Protein AF-A0A132GXZ3-F1 (afdb_monomer_lite)

Radius of gyration: 28.44 Å; chains: 1; bounding box: 72×55×86 Å

Sequence (274 aa):
MPQYPDIFYANPFVEPTQAVDTLRVVDSIACDSVVPNFIAPGFRGTMTPVLRVSYEILQGWNLALLGLMLLLIVLNKQLYPRQFRQMLSVPGGVSHTNQLLREWNPVRSFLCVSFTVGYILLMALFVQKSCVVLSHDVARYNGWNVFMTLCAFVAGWVLLRYLTLHFVNWLFDTRDTVDRQMTVQFSVSVFTLMLMVPIVLLLIYNPTRYFIWIGLAVLALAAFVRLVLGIIETRVSTKISAFYIFLYLCALEIAPVATLVTAGLRYFTHGSVF

Structure (mmCIF, N/CA/C/O backbone):
data_AF-A0A132GXZ3-F1
#
_entry.id   AF-A0A132GXZ3-F1
#
loop_
_atom_site.group_PDB
_atom_site.id
_atom_site.type_symbol
_atom_site.label_atom_id
_atom_site.label_alt_id
_atom_site.label_comp_id
_atom_site.label_asym_id
_atom_site.label_entity_id
_atom_site.label_seq_id
_atom_site.pdbx_PDB_ins_code
_atom_site.Cartn_x
_atom_site.Cartn_y
_atom_site.Cartn_z
_atom_site.occupancy
_atom_site.B_iso_or_equiv
_atom_site.auth_seq_id
_atom_site.auth_comp_id
_atom_site.auth_asym_id
_atom_site.auth_atom_id
_atom_site.pdbx_PDB_model_num
ATOM 1 N N . MET A 1 1 ? 49.091 35.865 -50.510 1.00 35.38 1 MET A N 1
ATOM 2 C CA . MET A 1 1 ? 47.626 35.951 -50.685 1.00 35.38 1 MET A CA 1
ATOM 3 C C . MET A 1 1 ? 47.127 34.561 -51.049 1.00 35.38 1 MET A C 1
ATOM 5 O O . MET A 1 1 ? 47.730 33.965 -51.933 1.00 35.38 1 MET A O 1
ATOM 9 N N . PRO A 1 2 ? 46.152 34.010 -50.311 1.00 37.47 2 PRO A N 1
ATOM 10 C CA . PRO A 1 2 ? 45.726 32.618 -50.430 1.00 37.47 2 PRO A CA 1
ATOM 11 C C . PRO A 1 2 ? 44.718 32.451 -51.576 1.00 37.47 2 PRO A C 1
ATOM 13 O O . PRO A 1 2 ? 43.853 33.305 -51.759 1.00 37.47 2 PRO A O 1
ATOM 16 N N . GLN A 1 3 ? 44.818 31.351 -52.325 1.00 33.16 3 GLN A N 1
ATOM 17 C CA . GLN A 1 3 ? 43.786 30.904 -53.262 1.00 33.16 3 GLN A CA 1
ATOM 18 C C . GLN A 1 3 ? 42.990 29.756 -52.629 1.00 33.16 3 GLN A C 1
ATOM 20 O O . GLN A 1 3 ? 43.547 28.819 -52.063 1.00 33.16 3 GLN A O 1
ATOM 25 N N . TYR A 1 4 ? 41.677 29.936 -52.678 1.00 42.94 4 TYR A N 1
ATOM 26 C CA . TYR A 1 4 ? 40.589 29.105 -52.169 1.00 42.94 4 TYR A CA 1
ATOM 27 C C . TYR A 1 4 ? 40.528 27.743 -52.895 1.00 42.94 4 TYR A C 1
ATOM 29 O O . TYR A 1 4 ? 40.887 27.702 -54.071 1.00 42.94 4 TYR A O 1
ATOM 37 N N . PRO A 1 5 ? 40.063 26.645 -52.267 1.00 45.72 5 PRO A N 1
ATOM 38 C CA . PRO A 1 5 ? 39.810 25.395 -52.976 1.00 45.72 5 PRO A CA 1
ATOM 39 C C . PRO A 1 5 ? 38.417 25.382 -53.621 1.00 45.72 5 PRO A C 1
ATOM 41 O O . PRO A 1 5 ? 37.423 25.778 -53.008 1.00 45.72 5 PRO A O 1
ATOM 44 N N . ASP A 1 6 ? 38.373 24.897 -54.860 1.00 36.81 6 ASP A N 1
ATOM 45 C CA . ASP A 1 6 ? 37.171 24.747 -55.670 1.00 36.81 6 ASP A CA 1
ATOM 46 C C . ASP A 1 6 ? 36.200 23.692 -55.124 1.00 36.81 6 ASP A C 1
ATOM 48 O O . ASP A 1 6 ? 36.558 22.627 -54.617 1.00 36.81 6 ASP A O 1
ATOM 52 N N . ILE A 1 7 ? 34.930 24.044 -55.274 1.00 35.78 7 ILE A N 1
ATOM 53 C CA . ILE A 1 7 ? 33.723 23.343 -54.861 1.00 35.78 7 ILE A CA 1
ATOM 54 C C . ILE A 1 7 ? 33.471 22.202 -55.859 1.00 35.78 7 ILE A C 1
ATOM 56 O O . ILE A 1 7 ? 33.222 22.449 -57.039 1.00 35.78 7 ILE A O 1
ATOM 60 N N . PHE A 1 8 ? 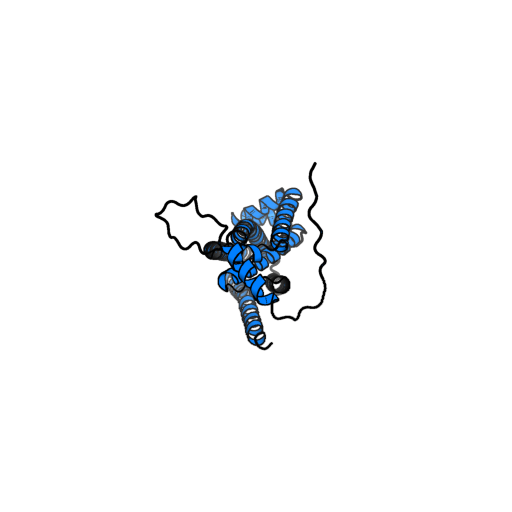33.534 20.947 -55.402 1.00 36.88 8 PHE A N 1
ATOM 61 C CA . PHE A 1 8 ? 33.252 19.779 -56.241 1.00 36.88 8 PHE A CA 1
ATOM 62 C C . PHE A 1 8 ? 31.734 19.563 -56.360 1.00 36.88 8 PHE A C 1
ATOM 64 O O . PHE A 1 8 ? 31.041 19.341 -55.367 1.00 36.88 8 PHE A O 1
ATOM 71 N N . TYR A 1 9 ? 31.221 19.652 -57.588 1.00 34.34 9 TYR A N 1
ATOM 72 C CA . TYR A 1 9 ? 29.822 19.422 -57.949 1.00 34.34 9 TYR A CA 1
ATOM 73 C C . TYR A 1 9 ? 29.425 17.951 -57.735 1.00 34.34 9 TYR A C 1
ATOM 75 O O . TYR A 1 9 ? 30.052 17.045 -58.282 1.00 34.34 9 TYR A O 1
ATOM 83 N N . ALA A 1 10 ? 28.343 17.711 -56.990 1.00 35.47 10 ALA A N 1
ATOM 84 C CA . ALA A 1 10 ? 27.682 16.411 -56.917 1.00 35.47 10 ALA A CA 1
ATOM 85 C C . ALA A 1 10 ? 26.730 16.239 -58.115 1.00 35.47 10 ALA A C 1
ATOM 87 O O . ALA A 1 10 ? 25.749 16.969 -58.246 1.00 35.47 10 ALA A O 1
ATOM 88 N N . ASN A 1 11 ? 27.022 15.272 -58.987 1.00 32.50 11 ASN A N 1
ATOM 89 C CA . ASN A 1 11 ? 26.120 14.802 -60.040 1.00 32.50 11 ASN A CA 1
ATOM 90 C C . ASN A 1 11 ? 25.294 13.614 -59.494 1.00 32.50 11 ASN A C 1
ATOM 92 O O . ASN A 1 11 ? 25.900 12.675 -58.970 1.00 32.50 11 ASN A O 1
ATOM 96 N N . PRO A 1 12 ? 23.950 13.611 -59.568 1.00 42.28 12 PRO A N 1
ATOM 97 C CA . PRO A 1 12 ? 23.129 12.600 -58.915 1.00 42.28 12 PRO A CA 1
ATOM 98 C C . PRO A 1 12 ? 22.732 11.494 -59.897 1.00 42.28 12 PRO A C 1
ATOM 100 O O . PRO A 1 12 ? 21.600 11.473 -60.348 1.00 42.28 12 PRO A O 1
ATOM 103 N N . PHE A 1 13 ? 23.634 10.573 -60.241 1.00 39.88 13 PHE A N 1
ATOM 104 C CA . PHE A 1 13 ? 23.266 9.313 -60.912 1.00 39.88 13 PHE A CA 1
ATOM 105 C C . PHE A 1 13 ? 24.383 8.271 -60.728 1.00 39.88 13 PHE A C 1
ATOM 107 O O . PHE A 1 13 ? 25.270 8.154 -61.568 1.00 39.88 13 PHE A O 1
ATOM 114 N N . VAL A 1 14 ? 24.354 7.523 -59.616 1.00 37.31 14 VAL A N 1
ATOM 115 C CA . VAL A 1 14 ? 25.123 6.275 -59.435 1.00 37.31 14 VAL A CA 1
ATOM 116 C C . VAL A 1 14 ? 24.272 5.259 -58.657 1.00 37.31 14 VAL A C 1
ATOM 118 O O . VAL A 1 14 ? 23.650 5.588 -57.650 1.00 37.31 14 VAL A O 1
ATOM 121 N N . GLU A 1 15 ? 24.232 4.039 -59.191 1.00 36.59 15 GLU A N 1
ATOM 122 C CA . GLU A 1 15 ? 23.507 2.831 -58.768 1.00 36.59 15 GLU A CA 1
ATOM 123 C C . GLU A 1 15 ? 23.863 2.291 -57.353 1.00 36.59 15 GLU A C 1
ATOM 125 O O . GLU A 1 15 ? 24.895 2.648 -56.779 1.00 36.59 15 GLU A O 1
ATOM 130 N N . PRO A 1 16 ? 23.022 1.411 -56.758 1.00 39.06 16 PRO A N 1
ATOM 131 C CA . PRO A 1 16 ? 22.902 1.220 -55.305 1.00 39.06 16 PRO A CA 1
ATOM 132 C C . PRO A 1 16 ? 23.871 0.192 -54.684 1.00 39.06 16 PRO A C 1
ATOM 134 O O . PRO A 1 16 ? 23.541 -0.441 -53.682 1.00 39.06 16 PRO A O 1
ATOM 137 N N . THR A 1 17 ? 25.068 -0.003 -55.240 1.00 43.56 17 THR A N 1
ATOM 138 C CA . THR A 1 17 ? 26.008 -1.051 -54.785 1.00 43.56 17 THR A CA 1
ATOM 139 C C . THR A 1 17 ? 27.198 -0.543 -53.964 1.00 43.56 17 THR A C 1
ATOM 141 O O . THR A 1 17 ? 27.866 -1.356 -53.335 1.00 43.56 17 THR A O 1
ATOM 144 N N . GLN A 1 18 ? 27.425 0.775 -53.861 1.00 38.97 18 GLN A N 1
ATOM 145 C CA . GLN A 1 18 ? 28.527 1.353 -53.058 1.00 38.97 18 GLN A CA 1
ATOM 146 C C . GLN A 1 18 ? 28.120 1.923 -51.683 1.00 38.97 18 GLN A C 1
ATOM 148 O O . GLN A 1 18 ? 28.981 2.313 -50.898 1.00 38.97 18 GLN A O 1
ATOM 153 N N . ALA A 1 19 ? 26.828 1.929 -51.337 1.00 40.84 19 ALA A N 1
ATOM 154 C CA . ALA A 1 19 ? 26.355 2.374 -50.017 1.00 40.84 19 ALA A CA 1
ATOM 155 C C . ALA A 1 19 ? 26.612 1.350 -48.889 1.00 40.84 19 ALA A C 1
ATOM 157 O O . ALA A 1 19 ? 26.519 1.681 -47.709 1.00 40.84 19 ALA A O 1
ATOM 158 N N . VAL A 1 20 ? 26.934 0.100 -49.241 1.00 46.06 20 VAL A N 1
ATOM 159 C CA . VAL A 1 20 ? 27.186 -0.982 -48.273 1.00 46.06 20 VAL A CA 1
ATOM 160 C C . VAL A 1 20 ? 28.608 -0.910 -47.698 1.00 46.06 20 VAL A C 1
ATOM 162 O O . VAL A 1 20 ? 28.820 -1.259 -46.536 1.00 46.06 20 VAL A O 1
ATOM 165 N N . ASP A 1 21 ? 29.569 -0.383 -48.460 1.00 40.62 21 ASP A N 1
ATOM 166 C CA . ASP A 1 21 ? 30.972 -0.321 -48.033 1.00 40.62 21 ASP A CA 1
ATOM 167 C C . ASP A 1 21 ? 31.260 0.864 -47.100 1.00 40.62 21 ASP A C 1
ATOM 169 O O . ASP A 1 21 ? 32.095 0.755 -46.203 1.00 40.62 21 ASP A O 1
ATOM 173 N N . THR A 1 22 ? 30.518 1.969 -47.211 1.00 48.53 22 THR A N 1
ATOM 174 C CA . THR A 1 22 ? 30.666 3.119 -46.302 1.00 48.53 22 THR A CA 1
ATOM 175 C C . THR A 1 22 ? 30.102 2.847 -44.906 1.00 48.53 22 THR A C 1
ATOM 177 O O . THR A 1 22 ? 30.674 3.316 -43.924 1.00 48.53 22 THR A O 1
ATOM 180 N N . LEU A 1 23 ? 29.054 2.024 -44.781 1.00 45.59 23 LEU A N 1
ATOM 181 C CA . LEU A 1 23 ? 28.517 1.608 -43.478 1.00 45.59 23 LEU A CA 1
ATOM 182 C C . LEU A 1 23 ? 29.477 0.681 -42.714 1.00 45.59 23 LEU A C 1
ATOM 184 O O . LEU A 1 23 ? 29.623 0.826 -41.503 1.00 45.59 23 LEU A O 1
ATOM 188 N N . ARG A 1 24 ? 30.209 -0.202 -43.409 1.00 41.78 24 ARG A N 1
ATOM 189 C CA . ARG A 1 24 ? 31.241 -1.049 -42.778 1.00 41.78 24 ARG A CA 1
ATOM 190 C C . ARG A 1 24 ? 32.460 -0.262 -42.297 1.00 41.78 24 ARG A C 1
ATOM 192 O O . ARG A 1 24 ? 33.049 -0.620 -41.280 1.00 41.78 24 ARG A O 1
ATOM 199 N N . VAL A 1 25 ? 32.832 0.812 -42.994 1.00 46.62 25 VAL A N 1
ATOM 200 C CA . VAL A 1 25 ? 33.957 1.667 -42.584 1.00 46.62 25 VAL A CA 1
ATOM 201 C C . VAL A 1 25 ? 33.589 2.515 -41.359 1.00 46.62 25 VAL A C 1
ATOM 203 O O . VAL A 1 25 ? 34.415 2.658 -40.459 1.00 46.62 25 VAL A O 1
ATOM 206 N N . VAL A 1 26 ? 32.346 2.997 -41.249 1.00 50.34 26 VAL A N 1
ATOM 207 C CA . VAL A 1 26 ? 31.886 3.746 -40.062 1.00 50.34 26 VAL A CA 1
ATOM 208 C C . VAL A 1 26 ? 31.826 2.857 -38.813 1.00 50.34 26 VAL A C 1
ATOM 210 O O . VAL A 1 26 ? 32.270 3.292 -37.749 1.00 50.34 26 VAL A O 1
ATOM 213 N N . ASP A 1 27 ? 31.398 1.596 -38.940 1.00 45.06 27 ASP A N 1
ATOM 214 C CA . ASP A 1 27 ? 31.432 0.635 -37.825 1.00 45.06 27 ASP A CA 1
ATOM 215 C C . ASP A 1 27 ? 32.867 0.319 -37.367 1.00 45.06 27 ASP A C 1
ATOM 217 O O . ASP A 1 27 ? 33.118 0.157 -36.172 1.00 45.06 27 ASP A O 1
ATOM 221 N N . SER A 1 28 ? 33.838 0.304 -38.289 1.00 42.47 28 SER A N 1
ATOM 222 C CA . SER A 1 28 ? 35.247 0.075 -37.938 1.00 42.47 28 SER A CA 1
ATOM 223 C C . SER A 1 28 ? 35.908 1.263 -37.223 1.00 42.47 28 SER A C 1
ATOM 225 O O . SER A 1 28 ? 36.839 1.066 -36.449 1.00 42.47 28 SER A O 1
ATOM 227 N N . ILE A 1 29 ? 35.399 2.487 -37.412 1.00 42.06 29 ILE A N 1
ATOM 228 C CA . ILE A 1 29 ? 35.939 3.705 -36.781 1.00 42.06 29 ILE A CA 1
ATOM 229 C C . ILE A 1 29 ? 35.284 3.966 -35.410 1.00 42.06 29 ILE A C 1
ATOM 231 O O . ILE A 1 29 ? 35.914 4.532 -34.514 1.00 42.06 29 ILE A O 1
ATOM 235 N N . ALA A 1 30 ? 34.044 3.512 -35.192 1.00 41.25 30 ALA A N 1
ATOM 236 C CA . ALA A 1 30 ? 33.356 3.674 -33.908 1.00 41.25 30 ALA A CA 1
ATOM 237 C C . ALA A 1 30 ? 33.894 2.748 -32.796 1.00 41.25 30 ALA A C 1
ATOM 239 O O . ALA A 1 30 ? 33.768 3.079 -31.616 1.00 41.25 30 ALA A O 1
ATOM 240 N N . CYS A 1 31 ? 34.526 1.620 -33.146 1.00 43.56 31 CYS A N 1
ATOM 241 C CA . CYS A 1 31 ? 35.097 0.684 -32.169 1.00 43.56 31 CYS A CA 1
ATOM 242 C C . CYS A 1 31 ? 36.513 1.040 -31.676 1.00 43.56 31 CYS A C 1
ATOM 244 O O . CYS A 1 31 ? 36.917 0.520 -30.638 1.00 43.56 31 CYS A O 1
ATOM 246 N N . ASP A 1 32 ? 37.233 1.952 -32.338 1.00 38.06 32 ASP A N 1
ATOM 247 C CA . ASP A 1 32 ? 38.646 2.248 -32.033 1.00 38.06 32 ASP A CA 1
ATOM 248 C C . ASP A 1 32 ? 38.881 3.522 -31.193 1.00 38.06 32 ASP A C 1
ATOM 250 O O . ASP A 1 32 ? 40.023 3.901 -30.935 1.00 38.06 32 ASP A O 1
ATOM 254 N N . SER A 1 33 ? 37.828 4.188 -30.699 1.00 41.75 33 SER A N 1
ATOM 255 C CA . SER A 1 33 ? 37.961 5.456 -29.949 1.00 41.75 33 SER A CA 1
ATOM 256 C C . SER A 1 33 ? 37.419 5.451 -28.515 1.00 41.75 33 SER A C 1
ATOM 258 O O . SER A 1 33 ? 37.099 6.501 -27.961 1.00 41.75 33 SER A O 1
ATOM 260 N N . VAL A 1 34 ? 37.425 4.297 -27.841 1.00 41.19 34 VAL A N 1
ATOM 261 C CA . VAL A 1 34 ? 37.486 4.269 -26.367 1.00 41.19 34 VAL A CA 1
ATOM 262 C C . VAL A 1 34 ? 38.858 3.752 -25.967 1.00 41.19 34 VAL A C 1
ATOM 264 O O . VAL A 1 34 ? 39.045 2.580 -25.661 1.00 41.19 34 VAL A O 1
ATOM 267 N N . VAL A 1 35 ? 39.838 4.653 -26.014 1.00 41.72 35 VAL A N 1
ATOM 268 C CA . VAL A 1 35 ? 41.212 4.422 -25.560 1.00 41.72 35 VAL A CA 1
ATOM 269 C C . VAL A 1 35 ? 41.180 3.992 -24.084 1.00 41.72 35 VAL A C 1
ATOM 271 O O . VAL A 1 35 ? 40.867 4.818 -23.222 1.00 41.72 35 VAL A O 1
ATOM 274 N N . PRO A 1 36 ? 41.529 2.742 -23.728 1.00 45.16 36 PRO A N 1
ATOM 275 C CA . PRO A 1 36 ? 41.569 2.307 -22.344 1.00 45.16 36 PRO A CA 1
ATOM 276 C C . PRO A 1 36 ? 42.965 2.598 -21.778 1.00 45.16 36 PRO A C 1
ATOM 278 O O . PRO A 1 36 ? 43.669 1.690 -21.358 1.00 45.16 36 PRO A O 1
ATOM 281 N N . ASN A 1 37 ? 43.395 3.862 -21.765 1.00 42.56 37 ASN A N 1
ATOM 282 C CA . ASN A 1 37 ? 44.701 4.235 -21.194 1.00 42.56 37 ASN A CA 1
ATOM 283 C C . ASN A 1 37 ? 44.668 4.486 -19.675 1.00 42.56 37 ASN A C 1
ATOM 285 O O . ASN A 1 37 ? 45.654 4.947 -19.109 1.00 42.56 37 ASN A O 1
ATOM 289 N N . PHE A 1 38 ? 43.566 4.160 -18.994 1.00 48.03 38 PHE A N 1
ATOM 290 C CA . PHE A 1 38 ? 43.425 4.341 -17.541 1.00 48.03 38 P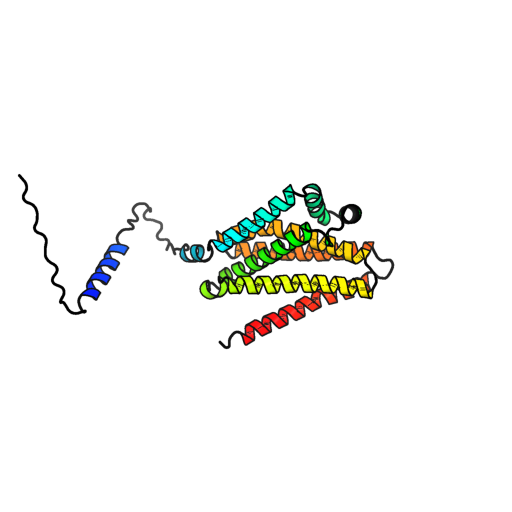HE A CA 1
ATOM 291 C C . PHE A 1 38 ? 43.354 3.038 -16.730 1.00 48.03 38 PHE A C 1
ATOM 293 O O . PHE A 1 38 ? 43.148 3.094 -15.519 1.00 48.03 38 PHE A O 1
ATOM 300 N N . ILE A 1 39 ? 43.540 1.864 -17.345 1.00 51.72 39 ILE A N 1
ATOM 301 C CA . ILE A 1 39 ? 43.439 0.580 -16.635 1.00 51.72 39 ILE A CA 1
ATOM 302 C C . ILE A 1 39 ? 44.811 -0.097 -16.592 1.00 51.72 39 ILE A C 1
ATOM 304 O O . ILE A 1 39 ? 45.382 -0.453 -17.620 1.00 51.72 39 ILE A O 1
ATOM 308 N N . ALA A 1 40 ? 45.333 -0.270 -15.375 1.00 53.22 40 ALA A N 1
ATOM 309 C CA . ALA A 1 40 ? 46.548 -1.023 -15.087 1.00 53.22 40 ALA A CA 1
ATOM 310 C C . ALA A 1 40 ? 46.517 -2.423 -15.747 1.00 53.22 40 ALA A C 1
ATOM 312 O O . ALA A 1 40 ? 45.459 -3.059 -15.777 1.00 53.22 40 ALA A O 1
ATOM 313 N N . PRO A 1 41 ? 47.661 -2.959 -16.215 1.00 46.03 41 PRO A N 1
ATOM 314 C CA . PRO A 1 41 ? 47.739 -4.160 -17.062 1.00 46.03 41 PRO A CA 1
ATOM 315 C C . PRO A 1 41 ? 47.404 -5.499 -16.363 1.00 46.03 41 PRO A C 1
ATOM 317 O O . PRO A 1 41 ? 47.804 -6.558 -16.837 1.00 46.03 41 PRO A O 1
ATOM 320 N N . GLY A 1 42 ? 46.665 -5.486 -15.248 1.00 52.31 42 GLY A N 1
ATOM 321 C CA . GLY A 1 42 ? 46.325 -6.673 -14.452 1.00 52.31 42 GLY A CA 1
ATOM 322 C C . GLY A 1 42 ? 44.838 -7.034 -14.381 1.00 52.31 42 GLY A C 1
ATOM 323 O O . GLY A 1 42 ? 44.511 -8.084 -13.840 1.00 52.31 42 GLY A O 1
ATOM 324 N N . PHE A 1 43 ? 43.924 -6.208 -14.907 1.00 52.12 43 PHE A N 1
ATOM 325 C CA . PHE A 1 43 ? 42.478 -6.411 -14.730 1.00 52.12 43 PHE A CA 1
ATOM 326 C C . PHE A 1 43 ? 41.749 -6.578 -16.072 1.00 52.12 43 PHE A C 1
ATOM 328 O O . PHE A 1 43 ? 40.930 -5.756 -16.475 1.00 52.12 43 PHE A O 1
ATOM 335 N N . ARG A 1 44 ? 42.016 -7.688 -16.777 1.00 47.94 44 ARG A N 1
ATOM 336 C CA . ARG A 1 44 ? 41.125 -8.196 -17.840 1.00 47.94 44 ARG A CA 1
ATOM 337 C C . ARG A 1 44 ? 39.894 -8.855 -17.205 1.00 47.94 44 ARG A C 1
ATOM 339 O O . ARG A 1 44 ? 39.696 -10.060 -17.295 1.00 47.94 44 ARG A O 1
ATOM 346 N N . GLY A 1 45 ? 39.082 -8.054 -16.523 1.00 57.78 45 GLY A N 1
ATOM 347 C CA . GLY A 1 45 ? 37.708 -8.420 -16.204 1.00 57.78 45 GLY A CA 1
ATOM 348 C C . GLY A 1 45 ? 36.827 -8.028 -17.382 1.00 57.78 45 GLY A C 1
ATOM 349 O O . GLY A 1 45 ? 36.835 -6.870 -17.792 1.00 57.78 45 GLY A O 1
ATOM 350 N N . THR A 1 46 ? 36.084 -8.975 -17.945 1.00 44.69 46 THR A N 1
ATOM 351 C CA . THR A 1 46 ? 35.024 -8.719 -18.924 1.00 44.69 46 THR A CA 1
ATOM 352 C C . THR A 1 46 ? 33.981 -7.797 -18.291 1.00 44.69 46 THR A C 1
ATOM 354 O O . THR A 1 46 ? 33.092 -8.242 -17.566 1.00 44.69 46 THR A O 1
ATOM 357 N N . MET A 1 47 ? 34.099 -6.489 -18.526 1.00 52.47 47 MET A N 1
ATOM 358 C CA . MET A 1 47 ? 33.070 -5.526 -18.144 1.00 52.47 47 MET A CA 1
ATOM 359 C C . MET A 1 47 ? 31.874 -5.739 -19.070 1.00 52.47 47 MET A C 1
ATOM 361 O O . MET A 1 47 ? 31.845 -5.248 -20.195 1.00 52.47 47 MET A O 1
ATOM 365 N N . THR A 1 48 ? 30.899 -6.526 -18.622 1.00 55.09 48 THR A N 1
ATOM 366 C CA . THR A 1 48 ? 29.608 -6.607 -19.307 1.00 55.09 48 THR A CA 1
ATOM 367 C C . THR A 1 48 ? 28.825 -5.327 -18.988 1.00 55.09 48 THR A C 1
ATOM 369 O O . THR A 1 48 ? 28.662 -4.984 -17.814 1.00 55.09 48 THR A O 1
ATOM 372 N N . PRO A 1 49 ? 28.381 -4.555 -19.995 1.00 51.91 49 PRO A N 1
ATOM 373 C CA . PRO A 1 49 ? 27.691 -3.296 -19.754 1.00 51.91 49 PRO A CA 1
ATOM 374 C C . PRO A 1 49 ? 26.286 -3.559 -19.190 1.00 51.91 49 PRO A C 1
ATOM 376 O O . PRO A 1 49 ? 25.349 -3.868 -19.920 1.00 51.91 49 PRO A O 1
ATOM 379 N N . VAL A 1 50 ? 26.125 -3.397 -17.875 1.00 57.56 50 VAL A N 1
ATOM 380 C CA . VAL A 1 50 ? 24.834 -3.523 -17.163 1.00 57.56 50 VAL A CA 1
ATOM 381 C C . VAL A 1 50 ? 23.888 -2.336 -17.443 1.00 57.56 50 VAL A C 1
ATOM 383 O O . VAL A 1 50 ? 22.701 -2.397 -17.133 1.00 57.56 50 VAL A O 1
ATOM 386 N N . LEU A 1 51 ? 24.363 -1.261 -18.087 1.00 56.97 51 LEU A N 1
ATOM 387 C CA . LEU A 1 51 ? 23.580 -0.033 -18.283 1.00 56.97 51 LEU A CA 1
ATOM 388 C C . LEU A 1 51 ? 22.311 -0.204 -19.137 1.00 56.97 51 LEU A C 1
ATOM 390 O O . LEU A 1 51 ? 21.382 0.589 -18.981 1.00 56.97 51 LEU A O 1
ATOM 394 N N . ARG A 1 52 ? 22.241 -1.213 -20.022 1.00 54.12 52 ARG A N 1
ATOM 395 C CA . ARG A 1 52 ? 21.129 -1.331 -20.981 1.00 54.12 52 ARG A CA 1
ATOM 396 C C . ARG A 1 52 ? 19.778 -1.614 -20.307 1.00 54.12 52 ARG A C 1
ATOM 398 O O . ARG A 1 52 ? 18.745 -1.117 -20.730 1.00 54.12 52 ARG A O 1
ATOM 405 N N . VAL A 1 53 ? 19.778 -2.390 -19.228 1.00 59.09 53 VAL A N 1
ATOM 406 C CA . VAL A 1 53 ? 18.534 -2.773 -18.541 1.00 59.09 53 VAL A CA 1
ATOM 407 C C . VAL A 1 53 ? 18.008 -1.628 -17.668 1.00 59.09 53 VAL A C 1
ATOM 409 O O . VAL A 1 53 ? 16.799 -1.430 -17.553 1.00 59.09 53 VAL A O 1
ATOM 412 N N . SER A 1 54 ? 18.902 -0.819 -17.095 1.00 60.50 54 SER A N 1
ATOM 413 C CA . SER A 1 54 ? 18.516 0.258 -16.182 1.00 60.50 54 SER A CA 1
ATOM 414 C C . SER A 1 54 ? 17.773 1.404 -16.878 1.00 60.50 54 SER A C 1
ATOM 416 O O . SER A 1 54 ? 16.825 1.926 -16.296 1.00 60.50 54 SER A O 1
ATOM 418 N N . TYR A 1 55 ? 18.134 1.783 -18.116 1.00 59.50 55 TYR A N 1
ATOM 419 C CA . TYR A 1 55 ? 17.448 2.892 -18.804 1.00 59.50 55 TYR A CA 1
ATOM 420 C C . TYR A 1 55 ? 16.005 2.549 -19.188 1.00 59.50 55 TYR A C 1
ATOM 422 O O . TYR A 1 55 ? 15.137 3.418 -19.142 1.00 59.50 55 TYR A O 1
ATOM 430 N N . GLU A 1 56 ? 15.719 1.289 -19.530 1.00 63.69 56 GLU A N 1
ATOM 431 C CA . GLU A 1 56 ? 14.353 0.880 -19.866 1.00 63.69 56 GLU A CA 1
ATOM 432 C C . GLU A 1 56 ? 13.482 0.804 -18.613 1.00 63.69 56 GLU A C 1
ATOM 434 O O . GLU A 1 56 ? 12.326 1.219 -18.630 1.00 63.69 56 GLU A O 1
ATOM 439 N N . ILE A 1 57 ? 14.036 0.353 -17.486 1.00 65.94 57 ILE A N 1
ATOM 440 C CA . ILE A 1 57 ? 13.320 0.322 -16.205 1.00 65.94 57 ILE A CA 1
ATOM 441 C C . ILE A 1 57 ? 13.050 1.744 -15.679 1.00 65.94 57 ILE A C 1
ATOM 443 O O . ILE A 1 57 ? 11.983 1.980 -15.094 1.00 65.94 57 ILE A O 1
ATOM 447 N N . LEU A 1 58 ? 13.964 2.687 -15.942 1.00 73.81 58 LEU A N 1
ATOM 448 C CA . LEU A 1 58 ? 13.910 4.101 -15.555 1.00 73.81 58 LEU A CA 1
ATOM 449 C C . LEU A 1 58 ? 13.092 4.965 -16.535 1.00 73.81 58 LEU A C 1
ATOM 451 O O . LEU A 1 58 ? 13.492 6.061 -16.923 1.00 73.81 58 LEU A O 1
ATOM 455 N N . GLN A 1 59 ? 11.908 4.506 -16.936 1.00 79.38 59 GLN A N 1
ATOM 456 C CA . GLN A 1 59 ? 10.976 5.371 -17.663 1.00 79.38 59 GLN A CA 1
ATOM 457 C C . GLN A 1 59 ? 10.459 6.492 -16.749 1.00 79.38 59 GLN A C 1
ATOM 459 O O . GLN A 1 59 ? 10.036 6.233 -15.618 1.00 79.38 59 GLN A O 1
ATOM 464 N N . GLY A 1 60 ? 10.420 7.725 -17.266 1.00 85.25 60 GLY A N 1
ATOM 465 C CA . GLY A 1 60 ? 10.064 8.925 -16.498 1.00 85.25 60 GLY A CA 1
ATOM 466 C C . GLY A 1 60 ? 8.705 8.856 -15.790 1.00 85.25 60 GLY A C 1
ATOM 467 O O . GLY A 1 60 ? 8.556 9.406 -14.702 1.00 85.25 60 GLY A O 1
ATOM 468 N N . TRP A 1 61 ? 7.736 8.111 -16.333 1.00 87.94 61 TRP A N 1
ATOM 469 C CA . TRP A 1 61 ? 6.426 7.940 -15.695 1.00 87.94 61 TRP A CA 1
ATOM 470 C C . TRP A 1 61 ? 6.490 7.149 -14.375 1.00 87.94 61 TRP A C 1
ATOM 472 O O . TRP A 1 61 ? 5.709 7.431 -13.471 1.00 87.94 61 TRP A O 1
ATOM 482 N N . ASN A 1 62 ? 7.442 6.219 -14.205 1.00 90.81 62 ASN A N 1
ATOM 483 C CA . ASN A 1 62 ? 7.620 5.487 -12.941 1.00 90.81 62 ASN A CA 1
ATOM 484 C C . ASN A 1 62 ? 8.118 6.413 -11.826 1.00 90.81 62 ASN A C 1
ATOM 486 O O . ASN A 1 62 ? 7.641 6.356 -10.693 1.00 90.81 62 ASN A O 1
ATOM 490 N N . LEU A 1 63 ? 9.066 7.290 -12.168 1.00 90.69 63 LEU A N 1
ATOM 491 C CA . LEU A 1 63 ? 9.577 8.326 -11.273 1.00 90.69 63 LEU A CA 1
ATOM 492 C C . LEU A 1 63 ? 8.494 9.356 -10.944 1.00 90.69 63 LEU A C 1
ATOM 494 O O . LEU A 1 63 ? 8.347 9.722 -9.781 1.00 90.69 63 LEU A O 1
ATOM 498 N N . ALA A 1 64 ? 7.695 9.765 -11.934 1.00 91.94 64 ALA A N 1
ATOM 499 C CA . ALA A 1 64 ? 6.557 10.652 -11.714 1.00 91.94 64 ALA A CA 1
ATOM 500 C C . ALA A 1 64 ? 5.525 10.031 -10.756 1.00 91.94 64 ALA A C 1
ATOM 502 O O . ALA A 1 64 ? 5.056 10.712 -9.848 1.00 91.94 64 ALA A O 1
ATOM 503 N N . LEU A 1 65 ? 5.222 8.733 -10.895 1.00 92.50 65 LEU A N 1
ATOM 504 C CA . LEU A 1 65 ? 4.336 8.015 -9.974 1.00 92.50 65 LEU A CA 1
ATOM 505 C C . LEU A 1 65 ? 4.906 7.940 -8.557 1.00 92.50 65 LEU A C 1
ATOM 507 O O . LEU A 1 65 ? 4.185 8.220 -7.603 1.00 92.50 65 LEU A O 1
ATOM 511 N N . LEU A 1 66 ? 6.186 7.597 -8.393 1.00 92.06 66 LEU A N 1
ATOM 512 C CA . LEU A 1 66 ? 6.820 7.595 -7.070 1.00 92.06 66 LEU A CA 1
ATOM 513 C C . LEU A 1 66 ? 6.837 8.989 -6.437 1.00 92.06 66 LEU A C 1
ATOM 515 O O . LEU A 1 66 ? 6.528 9.125 -5.253 1.00 92.06 66 LEU A O 1
ATOM 519 N N . GLY A 1 67 ? 7.147 10.019 -7.227 1.00 92.94 67 GLY A N 1
ATOM 520 C CA . GLY A 1 67 ? 7.074 11.414 -6.805 1.00 92.94 67 GLY A CA 1
ATOM 521 C C . GLY A 1 67 ? 5.664 11.797 -6.359 1.00 92.94 67 GLY A C 1
ATOM 522 O O . GLY A 1 67 ? 5.505 12.399 -5.300 1.00 92.94 67 GLY A O 1
ATOM 523 N N . LEU A 1 68 ? 4.637 11.368 -7.098 1.00 92.69 68 LEU A N 1
ATOM 524 C CA . LEU A 1 68 ? 3.234 11.555 -6.734 1.00 92.69 68 LEU A CA 1
ATOM 525 C C . LEU A 1 68 ? 2.886 10.852 -5.412 1.00 92.69 68 LEU A C 1
ATOM 527 O O . LEU A 1 68 ? 2.231 11.462 -4.570 1.00 92.69 68 LEU A O 1
ATOM 531 N N . MET A 1 69 ? 3.345 9.615 -5.176 1.00 91.38 69 MET A N 1
ATOM 532 C CA . MET A 1 69 ? 3.113 8.932 -3.890 1.00 91.38 69 MET A CA 1
ATOM 533 C C . MET A 1 69 ? 3.758 9.676 -2.730 1.00 91.38 69 MET A C 1
ATOM 535 O O . MET A 1 69 ? 3.143 9.847 -1.679 1.00 91.38 69 MET A O 1
ATOM 539 N N . LEU A 1 70 ? 5.002 10.118 -2.912 1.00 92.62 70 LEU A N 1
ATOM 540 C CA . LEU A 1 70 ? 5.735 10.837 -1.880 1.00 92.62 70 LEU A CA 1
ATOM 541 C C . LEU A 1 70 ? 5.056 12.177 -1.582 1.00 92.62 70 LEU A C 1
ATOM 543 O O . LEU A 1 70 ? 4.845 12.507 -0.415 1.00 92.62 70 LEU A O 1
ATOM 547 N N . LEU A 1 71 ? 4.625 12.893 -2.624 1.00 92.94 71 LEU A N 1
ATOM 548 C CA . LEU A 1 71 ? 3.829 14.110 -2.505 1.00 92.94 71 LEU A CA 1
ATOM 549 C C . LEU A 1 71 ? 2.534 13.850 -1.726 1.00 92.94 71 LEU A C 1
ATOM 551 O O . LEU A 1 71 ? 2.250 14.576 -0.779 1.00 92.94 71 LEU A O 1
ATOM 555 N N . LEU A 1 72 ? 1.782 12.793 -2.057 1.00 89.81 72 LEU A N 1
ATOM 556 C CA . LEU A 1 72 ? 0.573 12.420 -1.319 1.00 89.81 72 LEU A CA 1
ATOM 557 C C . LEU A 1 72 ? 0.881 12.167 0.161 1.00 89.81 72 LEU A C 1
ATOM 559 O O . LEU A 1 72 ? 0.183 12.698 1.021 1.00 89.81 72 LEU A O 1
ATOM 563 N N . ILE A 1 73 ? 1.935 11.417 0.488 1.00 89.69 73 ILE A N 1
ATOM 564 C CA . ILE A 1 73 ? 2.318 11.153 1.885 1.00 89.69 73 ILE A CA 1
ATOM 565 C C . ILE A 1 73 ? 2.643 12.463 2.619 1.00 89.69 73 ILE A C 1
ATOM 567 O O . ILE A 1 73 ? 2.169 12.679 3.737 1.00 89.69 73 ILE A O 1
ATOM 571 N N . VAL A 1 74 ? 3.419 13.354 1.995 1.00 91.69 74 VAL A N 1
ATOM 572 C CA . VAL A 1 74 ? 3.806 14.645 2.586 1.00 91.69 74 VAL A CA 1
ATOM 573 C C . VAL A 1 74 ? 2.595 15.558 2.777 1.00 91.69 74 VAL A C 1
ATOM 575 O O . VAL A 1 74 ? 2.435 16.114 3.863 1.00 91.69 74 VAL A O 1
ATOM 578 N N . LEU A 1 75 ? 1.714 15.666 1.779 1.00 89.62 75 LEU A N 1
ATOM 579 C CA . LEU A 1 75 ? 0.488 16.465 1.860 1.00 89.62 75 LEU A CA 1
ATOM 580 C C . LEU A 1 75 ? -0.433 15.962 2.974 1.00 89.62 75 LEU A C 1
ATOM 582 O O . LEU A 1 75 ? -0.884 16.752 3.801 1.00 89.62 75 LEU A O 1
ATOM 586 N N . ASN A 1 76 ? -0.658 14.648 3.063 1.00 86.69 76 ASN A N 1
ATOM 587 C CA . ASN A 1 76 ? -1.471 14.064 4.133 1.00 86.69 76 ASN A CA 1
ATOM 588 C C . ASN A 1 76 ? -0.851 14.321 5.521 1.00 86.69 76 ASN A C 1
ATOM 590 O O . ASN A 1 76 ? -1.570 14.666 6.460 1.00 86.69 76 ASN A O 1
ATOM 594 N N . LYS A 1 77 ? 0.481 14.224 5.653 1.00 87.88 77 LYS A N 1
ATOM 595 C CA . LYS A 1 77 ? 1.196 14.543 6.901 1.00 87.88 77 LYS A CA 1
ATOM 596 C C . LYS A 1 77 ? 1.061 16.019 7.291 1.00 87.88 77 LYS A C 1
ATOM 598 O O . LYS A 1 77 ? 0.936 16.310 8.477 1.00 87.88 77 LYS A O 1
ATOM 603 N N . GLN A 1 78 ? 1.118 16.940 6.329 1.00 88.31 78 GLN A N 1
ATOM 604 C CA . GLN A 1 78 ? 1.017 18.380 6.590 1.00 88.31 78 GLN A CA 1
ATOM 605 C C . GLN A 1 78 ? -0.405 18.815 6.947 1.00 88.31 78 GLN A C 1
ATOM 607 O O . GLN A 1 78 ? -0.581 19.608 7.867 1.00 88.31 78 GLN A O 1
ATOM 612 N N . LEU A 1 79 ? -1.411 18.279 6.253 1.00 84.56 79 LEU A N 1
ATOM 613 C CA . LEU A 1 79 ? -2.813 18.617 6.499 1.00 84.56 79 LEU A CA 1
ATOM 614 C C . LEU A 1 79 ? -3.325 18.028 7.824 1.00 84.56 79 LEU A C 1
ATOM 616 O O . LEU A 1 79 ? -4.136 18.654 8.503 1.00 84.56 79 LEU A O 1
ATOM 620 N N . TYR A 1 80 ? -2.837 16.843 8.212 1.00 81.00 80 TYR A N 1
ATOM 621 C CA . TYR A 1 80 ? -3.366 16.080 9.349 1.00 81.00 80 TYR A CA 1
ATOM 622 C C . TYR A 1 80 ? -2.258 15.430 10.209 1.00 81.00 80 TYR A C 1
ATOM 624 O O . TYR A 1 80 ? -2.202 14.203 10.361 1.00 81.00 80 TYR A O 1
ATOM 632 N N . PRO A 1 81 ? -1.350 16.227 10.809 1.00 80.56 81 PRO A N 1
ATOM 633 C CA . PRO A 1 81 ? -0.161 15.709 11.493 1.00 80.56 81 PRO A CA 1
ATOM 634 C C . PRO A 1 81 ? -0.485 14.877 12.740 1.00 80.56 81 PRO A C 1
ATOM 636 O O . PRO A 1 81 ? 0.231 13.922 13.053 1.00 80.56 81 PRO A O 1
ATOM 639 N N . ARG A 1 82 ? -1.568 15.215 13.456 1.00 76.81 82 ARG A N 1
ATOM 640 C CA . ARG A 1 82 ? -2.006 14.478 14.653 1.00 76.81 82 ARG A CA 1
ATOM 641 C C . ARG A 1 82 ? -2.532 13.092 14.280 1.00 76.81 82 ARG A C 1
ATOM 643 O O . ARG A 1 82 ? -2.074 12.101 14.845 1.00 76.81 82 ARG A O 1
ATOM 650 N N . GLN A 1 83 ? -3.408 13.032 13.278 1.00 75.31 83 GLN A N 1
ATOM 651 C CA . GLN A 1 83 ? -4.022 11.796 12.792 1.00 75.31 83 GLN A CA 1
ATOM 652 C C . GLN A 1 83 ? -2.968 10.854 12.200 1.00 75.31 83 GLN A C 1
ATOM 654 O O . GLN A 1 83 ? -2.970 9.661 12.490 1.00 75.31 83 GLN A O 1
ATOM 659 N N . PHE A 1 84 ? -2.006 11.391 11.442 1.00 74.75 84 PHE A N 1
ATOM 660 C CA . PHE A 1 84 ? -0.904 10.604 10.885 1.00 74.75 84 PHE A CA 1
ATOM 661 C C . PHE A 1 84 ? -0.059 9.927 11.977 1.00 74.75 84 PHE A C 1
ATOM 663 O O . PHE A 1 84 ? 0.248 8.737 11.891 1.00 74.75 84 PHE A O 1
ATOM 670 N N . ARG A 1 85 ? 0.289 10.660 13.044 1.00 76.69 85 ARG A N 1
ATOM 671 C CA . ARG A 1 85 ? 1.073 10.104 14.160 1.00 76.69 85 ARG A CA 1
ATOM 672 C C . ARG A 1 85 ? 0.292 9.040 14.930 1.00 76.69 85 ARG A C 1
ATOM 674 O O . ARG A 1 85 ? 0.862 8.021 15.306 1.00 76.69 85 ARG A O 1
ATOM 681 N N . GLN A 1 86 ? -1.004 9.264 15.120 1.00 73.62 86 GLN A N 1
ATOM 682 C CA . GLN A 1 86 ? -1.913 8.308 15.743 1.00 73.62 86 GLN A CA 1
ATOM 683 C C . GLN A 1 86 ? -2.016 7.006 14.927 1.00 73.62 86 GLN A C 1
ATOM 685 O O . GLN A 1 86 ? -1.885 5.921 15.491 1.00 73.62 86 GLN A O 1
ATOM 690 N N . MET A 1 87 ? -2.130 7.082 13.596 1.00 72.75 87 MET A N 1
ATOM 691 C CA . MET A 1 87 ? -2.154 5.899 12.719 1.00 72.75 87 MET A CA 1
ATOM 692 C C . MET A 1 87 ? -0.879 5.059 12.829 1.00 72.75 87 MET A C 1
ATOM 694 O O . MET A 1 87 ? -0.951 3.833 12.899 1.00 72.75 87 MET A O 1
ATOM 698 N N . LEU A 1 88 ? 0.284 5.712 12.911 1.00 73.62 88 LEU A N 1
ATOM 699 C CA . LEU A 1 88 ? 1.571 5.033 13.074 1.00 73.62 88 LEU A CA 1
ATOM 700 C C . LEU A 1 88 ? 1.750 4.385 14.454 1.00 73.62 88 LEU A C 1
ATOM 702 O O . LEU A 1 88 ? 2.553 3.466 14.579 1.00 73.62 88 LEU A O 1
ATOM 706 N N . SER A 1 89 ? 1.012 4.830 15.476 1.00 70.75 89 SER A N 1
ATOM 707 C CA . SER A 1 89 ? 1.050 4.224 16.816 1.00 70.75 89 SER A CA 1
ATOM 708 C C . SER A 1 89 ? 0.134 3.011 16.998 1.00 70.75 89 SER A C 1
ATOM 710 O O . SER A 1 89 ? 0.301 2.282 17.971 1.00 70.75 89 SER A O 1
ATOM 712 N N . VAL A 1 90 ? -0.799 2.749 16.073 1.00 68.69 90 VAL A N 1
ATOM 713 C CA . VAL A 1 90 ? -1.745 1.615 16.174 1.00 68.69 90 VAL A CA 1
ATOM 714 C C . VAL A 1 90 ? -1.051 0.249 16.269 1.00 68.69 90 VAL A C 1
ATOM 716 O O . VAL A 1 90 ? -1.462 -0.555 17.104 1.00 68.69 90 VAL A O 1
ATOM 719 N N . PRO A 1 91 ? 0.040 -0.035 15.526 1.00 60.44 91 PRO A N 1
ATOM 720 C CA . PRO A 1 91 ? 0.780 -1.283 15.706 1.00 60.44 91 PRO A CA 1
ATOM 721 C C . PRO A 1 91 ? 1.399 -1.453 17.104 1.00 60.44 91 PRO A C 1
ATOM 723 O O . PRO A 1 91 ? 1.808 -2.557 17.451 1.00 60.44 91 PRO A O 1
ATOM 726 N N . GLY A 1 92 ? 1.478 -0.379 17.901 1.00 60.28 92 GLY A N 1
ATOM 727 C CA . GLY A 1 92 ? 2.043 -0.366 19.250 1.00 60.28 92 GLY A CA 1
ATOM 728 C C . GLY A 1 92 ? 1.089 -0.813 20.365 1.00 60.28 92 GLY A C 1
ATOM 729 O O . GLY A 1 92 ? 1.548 -0.980 21.492 1.00 60.28 92 GLY A O 1
ATOM 730 N N . GLY A 1 93 ? -0.208 -1.024 20.090 1.00 63.31 93 GLY A N 1
ATOM 731 C CA . GLY A 1 93 ? -1.127 -1.664 21.042 1.00 63.31 93 GLY A CA 1
ATOM 732 C C . GLY A 1 93 ? -2.589 -1.201 20.991 1.00 63.31 93 GLY A C 1
ATOM 733 O O . GLY A 1 93 ? -2.904 -0.084 20.587 1.00 63.31 93 GLY A O 1
ATOM 734 N N . VAL A 1 94 ? -3.474 -2.057 21.518 1.00 61.72 94 VAL A N 1
ATOM 735 C CA . VAL A 1 94 ? -4.950 -1.908 21.560 1.00 61.72 94 VAL A CA 1
ATOM 736 C C . VAL A 1 94 ? -5.463 -0.608 22.196 1.00 61.72 94 VAL A C 1
ATOM 738 O O . VAL A 1 94 ? -6.545 -0.122 21.865 1.00 61.72 94 VAL A O 1
ATOM 741 N N . SER A 1 95 ? -4.693 -0.010 23.113 1.00 59.34 95 SER A N 1
ATOM 742 C CA . SER A 1 95 ? -5.054 1.264 23.754 1.00 59.34 95 SER A CA 1
ATOM 743 C C . SER A 1 95 ? -5.072 2.414 22.742 1.00 59.34 95 SER A C 1
ATOM 745 O O . SER A 1 95 ? -5.976 3.251 22.757 1.00 59.34 95 SER A O 1
ATOM 747 N N . HIS A 1 96 ? -4.125 2.408 21.800 1.00 60.44 96 HIS A N 1
ATOM 748 C CA . HIS A 1 96 ? -4.053 3.415 20.750 1.00 60.44 96 HIS A CA 1
ATOM 749 C C . HIS A 1 96 ? -5.206 3.252 19.759 1.00 60.44 96 HIS A C 1
ATOM 751 O O . HIS A 1 96 ? -5.841 4.246 19.425 1.00 60.44 96 HIS A O 1
ATOM 757 N N . THR A 1 97 ? -5.577 2.023 19.384 1.00 60.19 97 THR A N 1
ATOM 758 C CA . THR A 1 97 ? -6.749 1.760 18.528 1.00 60.19 97 THR A CA 1
ATOM 759 C C . THR A 1 97 ? -8.030 2.365 19.113 1.00 60.19 97 THR A C 1
ATOM 761 O O . THR A 1 97 ? -8.793 3.012 18.398 1.00 60.19 97 THR A O 1
ATOM 764 N N . ASN A 1 98 ? -8.239 2.234 20.429 1.00 60.66 98 ASN A N 1
ATOM 765 C CA . ASN A 1 98 ? -9.399 2.809 21.118 1.00 60.66 98 ASN A CA 1
ATOM 766 C C . ASN A 1 98 ? -9.384 4.339 21.191 1.00 60.66 98 ASN A C 1
ATOM 768 O O . ASN A 1 98 ? -10.443 4.957 21.098 1.00 60.66 98 ASN A O 1
ATOM 772 N N . GLN A 1 99 ? -8.211 4.956 21.349 1.00 65.88 99 GLN A N 1
ATOM 773 C CA . GLN A 1 99 ? -8.079 6.415 21.296 1.00 65.88 99 GLN A CA 1
ATOM 774 C C . GLN A 1 99 ? -8.405 6.945 19.898 1.00 65.88 99 GLN A C 1
ATOM 776 O O . GLN A 1 99 ? -9.172 7.898 19.777 1.00 65.88 99 GLN A O 1
ATOM 781 N N . LEU A 1 100 ? -7.906 6.278 18.850 1.00 64.12 100 LEU A N 1
ATOM 782 C CA . LEU A 1 100 ? -8.213 6.647 17.469 1.00 64.12 100 LEU A CA 1
ATOM 783 C C . LEU A 1 100 ? -9.712 6.561 17.194 1.00 64.12 100 LEU A C 1
ATOM 785 O O . LEU A 1 100 ? -10.281 7.549 16.750 1.00 64.12 100 LEU A O 1
ATOM 789 N N . LEU A 1 101 ? -10.353 5.429 17.505 1.00 62.88 101 LEU A N 1
ATOM 790 C CA . LEU A 1 101 ? -11.779 5.219 17.222 1.00 62.88 101 LEU A CA 1
ATOM 791 C C . LEU A 1 101 ? -12.688 6.224 17.948 1.00 62.88 101 LEU A C 1
ATOM 793 O O . LEU A 1 101 ? -13.745 6.586 17.437 1.00 62.88 101 LEU A O 1
ATOM 797 N N . ARG A 1 102 ? -12.282 6.669 19.146 1.00 62.44 102 ARG A N 1
ATOM 798 C CA . ARG A 1 102 ? -13.044 7.621 19.966 1.00 62.44 102 ARG A CA 1
ATOM 799 C C . ARG A 1 102 ? -12.905 9.062 19.482 1.00 62.44 102 ARG A C 1
ATOM 801 O O . ARG A 1 102 ? -13.854 9.830 19.600 1.00 62.44 102 ARG A O 1
ATOM 808 N N . GLU A 1 103 ? -11.733 9.434 18.978 1.00 63.78 103 GLU A N 1
ATOM 809 C CA . GLU A 1 103 ? -11.458 10.795 18.507 1.00 63.78 103 GLU A CA 1
ATOM 810 C C . GLU A 1 103 ? -11.844 10.994 17.037 1.00 63.78 103 GLU A C 1
ATOM 812 O O . GLU A 1 103 ? -12.153 12.115 16.628 1.00 63.78 103 GLU A O 1
ATOM 817 N N . TRP A 1 104 ? -11.827 9.931 16.226 1.00 52.66 104 TRP A N 1
ATOM 818 C CA . TRP A 1 104 ? -11.986 10.046 14.783 1.00 52.66 104 TRP A CA 1
ATOM 819 C C . TRP A 1 104 ? -12.367 8.713 14.127 1.00 52.66 104 TRP A C 1
ATOM 821 O O . TRP A 1 104 ? -11.779 7.683 14.427 1.00 52.66 104 TRP A O 1
ATOM 831 N N . ASN A 1 105 ? -13.308 8.713 13.176 1.00 65.56 105 ASN A N 1
ATOM 832 C CA . ASN A 1 105 ? -13.598 7.511 12.387 1.00 65.56 105 ASN A CA 1
ATOM 833 C C . ASN A 1 105 ? -12.669 7.459 11.153 1.00 65.56 105 ASN A C 1
ATOM 835 O O . ASN A 1 105 ? -12.896 8.195 10.179 1.00 65.56 105 ASN A O 1
ATOM 839 N N . PRO A 1 106 ? -11.632 6.600 11.154 1.00 61.84 106 PRO A N 1
ATOM 840 C CA . PRO A 1 106 ? -10.675 6.535 10.060 1.00 61.84 106 PRO A CA 1
ATOM 841 C C . PRO A 1 106 ? -11.268 6.011 8.767 1.00 61.84 106 PRO A C 1
ATOM 843 O O . PRO A 1 106 ? -10.836 6.420 7.692 1.00 61.84 106 PRO A O 1
ATOM 846 N N . VAL A 1 107 ? -12.295 5.172 8.854 1.00 62.44 107 VAL A N 1
ATOM 847 C CA . VAL A 1 107 ? -12.867 4.484 7.698 1.00 62.44 107 VAL A CA 1
ATOM 848 C C . VAL A 1 107 ? -13.556 5.469 6.750 1.00 62.44 107 VAL A C 1
ATOM 850 O O . VAL A 1 107 ? -13.547 5.271 5.538 1.00 62.44 107 VAL A O 1
ATOM 853 N N . ARG A 1 108 ? -14.108 6.570 7.275 1.00 66.06 108 ARG A N 1
ATOM 854 C CA . ARG A 1 108 ? -14.932 7.515 6.500 1.00 66.06 108 ARG A CA 1
ATOM 855 C C . ARG A 1 108 ? -14.185 8.751 5.995 1.00 66.06 108 ARG A C 1
ATOM 857 O O . ARG A 1 108 ? -14.791 9.669 5.448 1.00 66.06 108 ARG A O 1
ATOM 864 N N . SER A 1 109 ? -12.876 8.802 6.191 1.00 77.88 109 SER A N 1
ATOM 865 C CA . SER A 1 109 ? -12.123 10.036 6.006 1.00 77.88 109 SER A CA 1
ATOM 866 C C . SER A 1 109 ? -11.338 10.079 4.701 1.00 77.88 109 SER A C 1
ATOM 868 O O . SER A 1 109 ? -10.808 9.068 4.248 1.00 77.88 109 SER A O 1
ATOM 870 N N . PHE A 1 110 ? -11.192 11.275 4.122 1.00 79.56 110 PHE A N 1
ATOM 871 C CA . PHE A 1 110 ? -10.451 11.488 2.869 1.00 79.56 110 PHE A CA 1
ATOM 872 C C . PHE A 1 110 ? -9.002 10.969 2.930 1.00 79.56 110 PHE A C 1
ATOM 874 O O . PHE A 1 110 ? -8.502 10.395 1.964 1.00 79.56 110 PHE A O 1
ATOM 881 N N . LEU A 1 111 ? -8.365 11.083 4.101 1.00 80.44 111 LEU A N 1
ATOM 882 C CA . LEU A 1 111 ? -7.053 10.498 4.398 1.00 80.44 111 LEU A CA 1
ATOM 883 C C . LEU A 1 111 ? -6.991 8.999 4.075 1.00 80.44 111 LEU A C 1
ATOM 885 O O . LEU A 1 111 ? -6.010 8.522 3.508 1.00 80.44 111 LEU A O 1
ATOM 889 N N . CYS A 1 112 ? -8.049 8.260 4.419 1.00 83.56 112 CYS A N 1
ATOM 890 C CA . CYS A 1 112 ? -8.114 6.824 4.194 1.00 83.56 112 CYS A CA 1
ATOM 891 C C . CYS A 1 112 ? -8.101 6.491 2.709 1.00 83.56 112 CYS A C 1
ATOM 893 O O . CYS A 1 112 ? -7.289 5.686 2.249 1.00 83.56 112 CYS A O 1
ATOM 895 N N . VAL A 1 113 ? -8.934 7.186 1.939 1.00 86.81 113 VAL A N 1
ATOM 896 C CA . VAL A 1 113 ? -8.989 7.022 0.487 1.00 86.81 113 VAL A CA 1
ATOM 897 C C . VAL A 1 113 ? -7.636 7.364 -0.140 1.00 86.81 113 VAL A C 1
ATOM 899 O O . VAL A 1 113 ? -7.111 6.568 -0.915 1.00 86.81 113 VAL A O 1
ATOM 902 N N . SER A 1 114 ? -7.024 8.489 0.247 1.00 88.44 114 SER A N 1
ATOM 903 C CA . SER A 1 114 ? -5.737 8.933 -0.303 1.00 88.44 114 SER A CA 1
ATOM 904 C C . SER A 1 114 ? -4.613 7.913 -0.077 1.00 88.44 114 SER A C 1
ATOM 906 O O . SER A 1 114 ? -3.932 7.521 -1.027 1.00 88.44 114 SER A O 1
ATOM 908 N N . PHE A 1 115 ? -4.453 7.412 1.152 1.00 89.00 115 PHE A N 1
ATOM 909 C CA . PHE A 1 115 ? -3.434 6.404 1.455 1.00 89.00 115 PHE A CA 1
ATOM 910 C C . PHE A 1 115 ? -3.734 5.040 0.832 1.00 89.00 115 PHE A C 1
ATOM 912 O O . PHE A 1 115 ? -2.806 4.350 0.415 1.00 89.00 115 PHE A O 1
ATOM 919 N N . THR A 1 116 ? -5.008 4.653 0.729 1.00 90.19 116 THR A N 1
ATOM 920 C CA . THR A 1 116 ? -5.402 3.393 0.081 1.00 90.19 116 THR A CA 1
ATOM 921 C C . THR A 1 116 ? -5.069 3.431 -1.407 1.00 90.19 116 THR A C 1
ATOM 923 O O . THR A 1 116 ? -4.469 2.491 -1.924 1.00 90.19 116 THR A O 1
ATOM 926 N N . VAL A 1 117 ? -5.384 4.537 -2.089 1.00 92.44 117 VAL A N 1
ATOM 927 C CA . VAL A 1 117 ? -5.017 4.744 -3.498 1.00 92.44 117 VAL A CA 1
ATOM 928 C C . VAL A 1 117 ? -3.498 4.718 -3.665 1.00 92.44 117 VAL A C 1
ATOM 930 O O . VAL A 1 117 ? -2.994 3.999 -4.526 1.00 92.44 117 VAL A O 1
ATOM 933 N N . GLY A 1 118 ? -2.757 5.419 -2.801 1.00 92.88 118 GLY A N 1
ATOM 934 C CA . GLY A 1 118 ? -1.294 5.384 -2.825 1.00 92.88 118 GLY A CA 1
ATOM 935 C C . GLY A 1 118 ? -0.731 3.972 -2.631 1.00 92.88 118 GLY A C 1
ATOM 936 O O . GLY A 1 118 ? 0.191 3.564 -3.335 1.00 92.88 118 GLY A O 1
ATOM 937 N N . TYR A 1 119 ? -1.320 3.192 -1.721 1.00 92.94 119 TYR A N 1
ATOM 938 C CA . TYR A 1 119 ? -0.927 1.807 -1.463 1.00 92.94 119 TYR A CA 1
ATOM 939 C C . TYR A 1 119 ? -1.180 0.904 -2.672 1.00 92.94 119 TYR A C 1
ATOM 941 O O . TYR A 1 119 ? -0.291 0.143 -3.048 1.00 92.94 119 TYR A O 1
ATOM 949 N N . ILE A 1 120 ? -2.347 1.016 -3.315 1.00 94.50 120 ILE A N 1
ATOM 950 C CA . ILE A 1 120 ? -2.687 0.247 -4.522 1.00 94.50 120 ILE A CA 1
ATOM 951 C C . ILE A 1 120 ? -1.665 0.514 -5.630 1.00 94.50 120 ILE A C 1
ATOM 953 O O . ILE A 1 120 ? -1.109 -0.427 -6.198 1.00 94.50 120 ILE A O 1
ATOM 957 N N . LEU A 1 121 ? -1.387 1.790 -5.903 1.00 94.81 121 LEU A N 1
ATOM 958 C CA . LEU A 1 121 ? -0.475 2.191 -6.970 1.00 94.81 121 LEU A CA 1
ATOM 959 C C . LEU A 1 121 ? 0.969 1.754 -6.675 1.00 94.81 121 LEU A C 1
ATOM 961 O O . LEU A 1 121 ? 1.649 1.248 -7.568 1.00 94.81 121 LEU A O 1
ATOM 965 N N . LEU A 1 122 ? 1.434 1.882 -5.426 1.00 94.94 122 LEU A N 1
ATOM 966 C CA . LEU A 1 122 ? 2.778 1.447 -5.038 1.00 94.94 122 LEU A CA 1
ATOM 967 C C . LEU A 1 122 ? 2.939 -0.077 -5.115 1.00 94.94 122 LEU A C 1
ATOM 969 O O . LEU A 1 122 ? 3.958 -0.560 -5.604 1.00 94.94 122 LEU A O 1
ATOM 973 N N . MET A 1 123 ? 1.936 -0.836 -4.668 1.00 94.25 123 MET A N 1
ATOM 974 C CA . MET A 1 123 ? 1.951 -2.300 -4.742 1.00 94.25 123 MET A CA 1
ATOM 975 C C . MET A 1 123 ? 1.945 -2.790 -6.188 1.00 94.25 123 MET A C 1
ATOM 977 O O . MET A 1 123 ? 2.726 -3.675 -6.533 1.00 94.25 123 MET A O 1
ATOM 981 N N . ALA A 1 124 ? 1.116 -2.195 -7.049 1.00 94.81 124 ALA A N 1
ATOM 982 C CA . ALA A 1 124 ? 1.103 -2.516 -8.472 1.00 94.81 124 ALA A CA 1
ATOM 983 C C . ALA A 1 124 ? 2.465 -2.234 -9.126 1.00 94.81 124 ALA A C 1
ATOM 985 O O . ALA A 1 124 ? 2.973 -3.071 -9.873 1.00 94.81 124 ALA A O 1
ATOM 986 N N . LEU A 1 125 ? 3.093 -1.101 -8.787 1.00 93.69 125 LEU A N 1
ATOM 987 C CA . LEU A 1 125 ? 4.414 -0.742 -9.300 1.00 93.69 125 LEU A CA 1
ATOM 988 C C . LEU A 1 125 ? 5.497 -1.710 -8.803 1.00 93.69 125 LEU A C 1
ATOM 990 O O . LEU A 1 125 ? 6.312 -2.179 -9.595 1.00 93.69 125 LEU A O 1
ATOM 994 N N . PHE A 1 126 ? 5.482 -2.071 -7.517 1.00 94.94 126 PHE A N 1
ATOM 995 C CA . PHE A 1 126 ? 6.407 -3.058 -6.955 1.00 94.94 126 PHE A CA 1
ATOM 996 C C . PHE A 1 126 ? 6.293 -4.417 -7.660 1.00 94.94 126 PHE A C 1
ATOM 998 O O . PHE A 1 126 ? 7.312 -4.989 -8.053 1.00 94.94 126 PHE A O 1
ATOM 1005 N N . VAL A 1 127 ? 5.070 -4.921 -7.863 1.00 93.81 127 VAL A N 1
ATOM 1006 C CA . VAL A 1 127 ? 4.831 -6.196 -8.561 1.00 93.81 127 VAL A CA 1
ATOM 1007 C C . VAL A 1 127 ? 5.323 -6.120 -10.002 1.00 93.81 127 VAL A C 1
ATOM 1009 O O . VAL A 1 127 ? 6.079 -6.990 -10.428 1.00 93.81 127 VAL A O 1
ATOM 1012 N N . GLN A 1 128 ? 4.982 -5.055 -10.730 1.00 92.31 128 GLN A N 1
ATOM 1013 C CA . GLN A 1 128 ? 5.431 -4.869 -12.107 1.00 92.31 128 GLN A CA 1
ATOM 1014 C C . GLN A 1 128 ? 6.961 -4.896 -12.216 1.00 92.31 128 GLN A C 1
ATOM 1016 O O . GLN A 1 128 ? 7.516 -5.624 -13.040 1.00 92.31 128 GLN A O 1
ATOM 1021 N N . LYS A 1 129 ? 7.659 -4.132 -11.366 1.00 91.00 129 LYS A N 1
ATOM 1022 C CA . LYS A 1 129 ? 9.127 -4.060 -11.392 1.00 91.00 129 LYS A CA 1
ATOM 1023 C C . LYS A 1 129 ? 9.774 -5.369 -10.959 1.00 91.00 129 LYS A C 1
ATOM 1025 O O . LYS A 1 129 ? 10.754 -5.787 -11.568 1.00 91.00 129 LYS A O 1
ATOM 1030 N N . SER A 1 130 ? 9.179 -6.071 -10.000 1.00 90.88 130 SER A N 1
ATOM 1031 C CA . SER A 1 130 ? 9.617 -7.416 -9.623 1.00 90.88 130 SER A CA 1
ATOM 1032 C C . SER A 1 130 ? 9.507 -8.393 -10.798 1.00 90.88 130 SER A C 1
ATOM 1034 O O . SER A 1 130 ? 10.450 -9.137 -11.058 1.00 90.88 130 SER A O 1
ATOM 1036 N N . CYS A 1 131 ? 8.407 -8.355 -11.561 1.00 89.69 131 CYS A N 1
ATOM 1037 C CA . CYS A 1 131 ? 8.219 -9.197 -12.746 1.00 89.69 131 CYS A CA 1
ATOM 1038 C C . CYS A 1 131 ? 9.256 -8.908 -13.838 1.00 89.69 131 CYS A C 1
ATOM 1040 O O . CYS A 1 131 ? 9.815 -9.852 -14.395 1.00 89.69 131 CYS A O 1
ATOM 1042 N N . VAL A 1 132 ? 9.557 -7.633 -14.110 1.00 88.94 132 VAL A N 1
ATOM 1043 C CA . VAL A 1 132 ? 10.580 -7.237 -15.099 1.00 88.94 132 VAL A CA 1
ATOM 1044 C C . VAL A 1 132 ? 11.957 -7.787 -14.713 1.00 88.94 132 VAL A C 1
ATOM 1046 O O . VAL A 1 132 ? 12.636 -8.394 -15.537 1.00 88.94 132 VAL A O 1
ATOM 1049 N N . VAL A 1 133 ? 12.358 -7.634 -13.448 1.00 87.44 133 VAL A N 1
ATOM 1050 C CA . VAL A 1 133 ? 13.677 -8.082 -12.968 1.00 87.44 133 VAL A CA 1
ATOM 1051 C C . VAL A 1 133 ? 13.790 -9.611 -12.923 1.00 87.44 133 VAL A C 1
ATOM 1053 O O . VAL A 1 133 ? 14.876 -10.158 -13.110 1.00 87.44 133 VAL A O 1
ATOM 1056 N N . LEU A 1 134 ? 12.689 -10.325 -12.672 1.00 86.81 134 LEU A N 1
ATOM 1057 C CA . LEU A 1 134 ? 12.715 -11.786 -12.576 1.00 86.81 134 LEU A CA 1
ATOM 1058 C C . LEU A 1 134 ? 12.699 -12.468 -13.951 1.00 86.81 134 LEU A C 1
ATOM 1060 O O . LEU A 1 134 ? 13.428 -13.439 -14.153 1.00 86.81 134 LEU A O 1
ATOM 1064 N N . SER A 1 135 ? 11.899 -11.945 -14.885 1.00 84.06 135 SER A N 1
ATOM 1065 C CA . SER A 1 135 ? 11.756 -12.484 -16.246 1.00 84.06 135 SER A CA 1
ATOM 1066 C C . SER A 1 135 ? 12.847 -12.022 -17.215 1.00 84.06 135 SER A C 1
ATOM 1068 O O . SER A 1 135 ? 13.064 -12.689 -18.215 1.00 84.06 135 SER A O 1
ATOM 1070 N N . HIS A 1 136 ? 13.540 -10.913 -16.924 1.00 79.19 136 HIS A N 1
ATOM 1071 C CA . HIS A 1 136 ? 14.431 -10.195 -17.853 1.00 79.19 136 HIS A CA 1
ATOM 1072 C C . HIS A 1 136 ? 13.742 -9.680 -19.137 1.00 79.19 136 HIS A C 1
ATOM 1074 O O . HIS A 1 136 ? 14.398 -9.064 -19.976 1.00 79.19 136 HIS A O 1
ATOM 1080 N N . ASP A 1 137 ? 12.420 -9.840 -19.265 1.00 79.38 137 ASP A N 1
ATOM 1081 C CA . ASP A 1 137 ? 11.635 -9.421 -20.427 1.00 79.38 137 ASP A CA 1
ATOM 1082 C C . ASP A 1 137 ? 11.046 -8.024 -20.219 1.00 79.38 137 ASP A C 1
ATOM 1084 O O . ASP A 1 137 ? 9.890 -7.840 -19.818 1.00 79.38 137 ASP A O 1
ATOM 1088 N N . VAL A 1 138 ? 11.842 -6.998 -20.512 1.00 78.69 138 VAL A N 1
ATOM 1089 C CA . VAL A 1 138 ? 11.425 -5.606 -20.296 1.00 78.69 138 VAL A CA 1
ATOM 1090 C C . VAL A 1 138 ? 10.267 -5.206 -21.219 1.00 78.69 138 VAL A C 1
ATOM 1092 O O . VAL A 1 138 ? 9.311 -4.577 -20.765 1.00 78.69 138 VAL A O 1
ATOM 1095 N N . ALA A 1 139 ? 10.290 -5.639 -22.484 1.00 75.69 139 ALA A N 1
ATOM 1096 C CA . ALA A 1 139 ? 9.279 -5.276 -23.481 1.00 75.69 139 ALA A CA 1
ATOM 1097 C C . ALA A 1 139 ? 7.857 -5.728 -23.102 1.00 75.69 139 ALA A C 1
ATOM 1099 O O . ALA A 1 139 ? 6.885 -5.029 -23.384 1.00 75.69 139 ALA A O 1
ATOM 1100 N N . ARG A 1 140 ? 7.727 -6.878 -22.429 1.00 77.94 140 ARG A N 1
ATOM 1101 C CA . ARG A 1 140 ? 6.423 -7.457 -22.082 1.00 77.94 140 ARG A CA 1
ATOM 1102 C C . ARG A 1 140 ? 5.820 -6.838 -20.825 1.00 77.94 140 ARG A C 1
ATOM 1104 O O . ARG A 1 140 ? 4.616 -6.604 -20.779 1.00 77.94 140 ARG A O 1
ATOM 1111 N N . TYR A 1 141 ? 6.635 -6.585 -19.801 1.00 82.56 141 TYR A N 1
ATOM 1112 C CA . TYR A 1 141 ? 6.136 -6.230 -18.467 1.00 82.56 141 TYR A CA 1
ATOM 1113 C C . TYR A 1 141 ? 6.242 -4.737 -18.129 1.00 82.56 141 TYR A C 1
ATOM 1115 O O . TYR A 1 141 ? 5.578 -4.271 -17.204 1.00 82.56 141 TYR A O 1
ATOM 1123 N N . ASN A 1 142 ? 7.020 -3.950 -18.875 1.00 81.44 142 ASN A N 1
ATOM 1124 C CA . ASN A 1 142 ? 7.254 -2.532 -18.576 1.00 81.44 142 ASN A CA 1
ATOM 1125 C C . ASN A 1 142 ? 6.234 -1.569 -19.228 1.00 81.44 142 ASN A C 1
ATOM 1127 O O . ASN A 1 142 ? 6.449 -0.361 -19.267 1.00 81.44 142 ASN A O 1
ATOM 1131 N N . GLY A 1 143 ? 5.116 -2.083 -19.750 1.00 86.25 143 GLY A N 1
ATOM 1132 C CA . GLY A 1 143 ? 4.072 -1.277 -20.387 1.00 86.25 143 GLY A CA 1
ATOM 1133 C C . GLY A 1 143 ? 3.091 -0.627 -19.401 1.00 86.25 143 GLY A C 1
ATOM 1134 O O . GLY A 1 143 ? 2.739 -1.209 -18.374 1.00 86.25 143 GLY A O 1
ATOM 1135 N N . TRP A 1 144 ? 2.570 0.550 -19.761 1.00 87.69 144 TRP A N 1
ATOM 1136 C CA . TRP A 1 144 ? 1.519 1.252 -19.007 1.00 87.69 144 TRP A CA 1
ATOM 1137 C C . TRP A 1 144 ? 0.230 0.422 -18.857 1.00 87.69 144 TRP A C 1
ATOM 1139 O O . TRP A 1 144 ? -0.393 0.410 -17.798 1.00 87.69 144 TRP A O 1
ATOM 1149 N N . ASN A 1 145 ? -0.132 -0.353 -19.883 1.00 89.31 145 ASN A N 1
ATOM 1150 C CA . ASN A 1 145 ? -1.304 -1.237 -19.841 1.00 89.31 145 ASN A CA 1
ATOM 1151 C C . ASN A 1 145 ? -1.162 -2.340 -18.777 1.00 89.31 145 ASN A C 1
ATOM 1153 O O . ASN A 1 145 ? -2.122 -2.660 -18.074 1.00 89.31 145 ASN A O 1
ATOM 1157 N N . VAL A 1 146 ? 0.046 -2.894 -18.614 1.00 89.75 146 VAL A N 1
ATOM 1158 C CA . VAL A 1 146 ? 0.337 -3.903 -17.581 1.00 89.75 146 VAL A CA 1
ATOM 1159 C C . VAL A 1 146 ? 0.233 -3.274 -16.195 1.00 89.75 146 VAL A C 1
ATOM 1161 O O . VAL A 1 146 ? -0.397 -3.852 -15.311 1.00 89.75 146 VAL A O 1
ATOM 1164 N N . PHE A 1 147 ? 0.768 -2.061 -16.023 1.00 92.56 147 PHE A N 1
ATOM 1165 C CA . PHE A 1 147 ? 0.629 -1.299 -14.783 1.00 92.56 147 PHE A CA 1
ATOM 1166 C C . PHE A 1 147 ? -0.841 -1.071 -14.403 1.00 92.56 147 PHE A C 1
ATOM 1168 O O . PHE A 1 147 ? -1.237 -1.374 -13.279 1.00 92.56 147 PHE A O 1
ATOM 1175 N N . MET A 1 148 ? -1.668 -0.592 -15.339 1.00 93.62 148 MET A N 1
ATOM 1176 C CA . MET A 1 148 ? -3.101 -0.374 -15.102 1.00 93.62 148 MET A CA 1
ATOM 1177 C C . MET A 1 148 ? -3.839 -1.670 -14.756 1.00 93.62 148 MET A C 1
ATOM 1179 O O . MET A 1 148 ? -4.667 -1.681 -13.846 1.00 93.62 148 MET A O 1
ATOM 1183 N N . THR A 1 149 ? -3.505 -2.774 -15.429 1.00 92.69 149 THR A N 1
ATOM 1184 C CA . THR A 1 149 ? -4.093 -4.092 -15.144 1.00 92.69 149 THR A CA 1
ATOM 1185 C C . THR A 1 149 ? -3.734 -4.561 -13.732 1.00 92.69 149 THR A C 1
ATOM 1187 O O . THR A 1 149 ? -4.602 -5.015 -12.987 1.00 92.69 149 THR A O 1
ATOM 1190 N N . LEU A 1 150 ? -2.474 -4.388 -13.318 1.00 93.06 150 LEU A N 1
ATOM 1191 C CA . LEU A 1 150 ? -2.029 -4.691 -11.955 1.00 93.06 150 LEU A CA 1
ATOM 1192 C C . LEU A 1 150 ? -2.692 -3.776 -10.920 1.00 93.06 150 LEU A C 1
ATOM 1194 O O . LEU A 1 150 ? -3.099 -4.251 -9.863 1.00 93.06 150 LEU A O 1
ATOM 1198 N N . CYS A 1 151 ? -2.868 -2.489 -11.225 1.00 94.56 151 CYS A N 1
ATOM 1199 C CA . CYS A 1 151 ? -3.613 -1.571 -10.364 1.00 94.56 151 CYS A CA 1
ATOM 1200 C C . CYS A 1 151 ? -5.057 -2.036 -10.173 1.00 94.56 151 CYS A C 1
ATOM 1202 O O . CYS A 1 151 ? -5.529 -2.077 -9.041 1.00 94.56 151 CYS A O 1
ATOM 1204 N N . ALA A 1 152 ? -5.742 -2.428 -11.251 1.00 93.06 152 ALA A N 1
ATOM 1205 C CA . ALA A 1 152 ? -7.105 -2.947 -11.183 1.00 93.06 152 ALA A CA 1
ATOM 1206 C C . ALA A 1 152 ? -7.182 -4.243 -10.361 1.00 93.06 152 ALA A C 1
ATOM 1208 O O . ALA A 1 152 ? -8.085 -4.397 -9.542 1.00 93.06 152 ALA A O 1
ATOM 1209 N N . PHE A 1 153 ? -6.203 -5.139 -10.512 1.00 92.25 153 PHE A N 1
ATOM 1210 C CA . PHE A 1 153 ? -6.113 -6.372 -9.730 1.00 92.25 153 PHE A CA 1
ATOM 1211 C C . PHE A 1 153 ? -5.944 -6.093 -8.229 1.00 92.25 153 PHE A C 1
ATOM 1213 O O . PHE A 1 153 ? -6.683 -6.629 -7.404 1.00 92.25 153 PHE A O 1
ATOM 1220 N N . VAL A 1 154 ? -5.013 -5.206 -7.862 1.00 92.81 154 VAL A N 1
ATOM 1221 C CA . VAL A 1 154 ? -4.772 -4.826 -6.460 1.00 92.81 154 VAL A CA 1
ATOM 1222 C C . VAL A 1 154 ? -5.954 -4.034 -5.887 1.00 92.81 154 VAL A C 1
ATOM 1224 O O . VAL A 1 154 ? -6.337 -4.249 -4.738 1.00 92.81 154 VAL A O 1
ATOM 1227 N N . ALA A 1 155 ? -6.580 -3.158 -6.674 1.00 92.56 155 ALA A N 1
ATOM 1228 C CA . ALA A 1 155 ? -7.788 -2.446 -6.268 1.00 92.56 155 ALA A CA 1
ATOM 1229 C C . ALA A 1 155 ? -8.951 -3.414 -6.019 1.00 92.56 155 ALA A C 1
ATOM 1231 O O . ALA A 1 155 ? -9.611 -3.319 -4.986 1.00 92.56 155 ALA A O 1
ATOM 1232 N N . GLY A 1 156 ? -9.161 -4.382 -6.916 1.00 90.56 156 GLY A N 1
ATOM 1233 C CA . GLY A 1 156 ? -10.156 -5.441 -6.759 1.00 90.56 156 GLY A CA 1
ATOM 1234 C C . GLY A 1 156 ? -9.911 -6.278 -5.504 1.00 90.56 156 GLY A C 1
ATOM 1235 O O . GLY A 1 156 ? -10.846 -6.532 -4.751 1.00 90.56 156 GLY A O 1
ATOM 1236 N N . TRP A 1 157 ? -8.650 -6.620 -5.219 1.00 87.12 157 TRP A N 1
ATOM 1237 C CA . TRP A 1 157 ? -8.246 -7.303 -3.986 1.00 87.12 157 TRP A CA 1
ATOM 1238 C C . TRP A 1 157 ? -8.638 -6.521 -2.722 1.00 87.12 157 TRP A C 1
ATOM 1240 O O . TRP A 1 157 ? -9.264 -7.061 -1.806 1.00 87.12 157 TRP A O 1
ATOM 1250 N N . VAL A 1 158 ? -8.297 -5.230 -2.674 1.00 88.94 158 VAL A N 1
ATOM 1251 C CA . VAL A 1 158 ? -8.610 -4.354 -1.534 1.00 88.94 158 VAL A CA 1
ATOM 1252 C C . VAL A 1 158 ? -10.121 -4.159 -1.384 1.00 88.94 158 VAL A C 1
ATOM 1254 O O . VAL A 1 158 ? -10.637 -4.231 -0.267 1.00 88.94 158 VAL A O 1
ATOM 1257 N N . LEU A 1 159 ? -10.837 -3.962 -2.493 1.00 88.94 159 LEU A N 1
ATOM 1258 C CA . LEU A 1 159 ? -12.286 -3.779 -2.510 1.00 88.94 159 LEU A CA 1
ATOM 1259 C C . LEU A 1 159 ? -13.018 -5.037 -2.037 1.00 88.94 159 LEU A C 1
ATOM 1261 O O . LEU A 1 159 ? -13.915 -4.946 -1.204 1.00 88.94 159 LEU A O 1
ATOM 1265 N N . LEU A 1 160 ? -12.607 -6.210 -2.518 1.00 84.19 160 LEU A N 1
ATOM 1266 C CA . LEU A 1 160 ? -13.181 -7.490 -2.115 1.00 84.19 160 LEU A CA 1
ATOM 1267 C C . LEU A 1 160 ? -13.041 -7.695 -0.605 1.00 84.19 160 LEU A C 1
ATOM 1269 O O . LEU A 1 160 ? -14.009 -8.052 0.058 1.00 84.19 160 LEU A O 1
ATOM 1273 N N . ARG A 1 161 ? -11.867 -7.379 -0.049 1.00 82.56 161 ARG A N 1
ATOM 1274 C CA . ARG A 1 161 ? -11.625 -7.427 1.397 1.00 82.56 161 ARG A CA 1
ATOM 1275 C C . ARG A 1 161 ? -12.476 -6.425 2.183 1.00 82.56 161 ARG A C 1
ATOM 1277 O O . ARG A 1 161 ? -12.917 -6.723 3.287 1.00 82.56 161 ARG A O 1
ATOM 1284 N N . TYR A 1 162 ? -12.701 -5.232 1.644 1.00 84.44 162 TYR A N 1
ATOM 1285 C CA . TYR A 1 162 ? -13.597 -4.261 2.271 1.00 84.44 162 TYR A CA 1
ATOM 1286 C C . TYR A 1 162 ? -15.051 -4.762 2.280 1.00 84.44 162 TYR A C 1
ATOM 1288 O O . TYR A 1 162 ? -15.727 -4.690 3.307 1.00 84.44 162 TYR A O 1
ATOM 1296 N N . LEU A 1 163 ? -15.507 -5.337 1.163 1.00 84.50 163 LEU A N 1
ATOM 1297 C CA . LEU A 1 163 ? -16.841 -5.921 1.040 1.00 84.50 163 LEU A CA 1
ATOM 1298 C C . LEU A 1 163 ? -17.039 -7.073 2.024 1.00 84.50 163 LEU A C 1
ATOM 1300 O O . LEU A 1 163 ? -18.055 -7.097 2.712 1.00 84.50 163 LEU A O 1
ATOM 1304 N N . THR A 1 164 ? -16.083 -8.000 2.137 1.00 79.56 164 THR A N 1
ATOM 1305 C CA . THR A 1 164 ? -16.206 -9.141 3.057 1.00 79.56 164 THR A CA 1
ATOM 1306 C C . THR A 1 164 ? -16.373 -8.690 4.506 1.00 79.56 164 THR A C 1
ATOM 1308 O O . THR A 1 164 ? -17.253 -9.198 5.197 1.00 79.56 164 THR A O 1
ATOM 1311 N N . LEU A 1 165 ? -15.616 -7.683 4.951 1.00 78.69 165 LEU A N 1
ATOM 1312 C CA . LEU A 1 165 ? -15.773 -7.108 6.291 1.00 78.69 165 LEU A CA 1
ATOM 1313 C C . LEU A 1 165 ? -17.157 -6.480 6.498 1.00 78.69 165 LEU A C 1
ATOM 1315 O O . LEU A 1 165 ? -17.769 -6.667 7.549 1.00 78.69 165 LEU A O 1
ATOM 1319 N N . HIS A 1 166 ? -17.682 -5.784 5.490 1.00 81.25 166 HIS A N 1
ATOM 1320 C CA . HIS A 1 166 ? -19.015 -5.190 5.566 1.00 81.25 166 HIS A CA 1
ATOM 1321 C C . HIS A 1 166 ? -20.135 -6.247 5.550 1.00 81.25 166 HIS A C 1
ATOM 1323 O O . HIS A 1 166 ? -21.141 -6.091 6.241 1.00 81.25 166 HIS A O 1
ATOM 1329 N N . PHE A 1 167 ? -19.964 -7.345 4.808 1.00 75.12 167 PHE A N 1
ATOM 1330 C CA . PHE A 1 167 ? -20.893 -8.478 4.829 1.00 75.12 167 PHE A CA 1
ATOM 1331 C C . PHE A 1 167 ? -20.933 -9.156 6.201 1.00 75.12 167 PHE A C 1
ATOM 1333 O O . PHE A 1 167 ? -22.015 -9.456 6.701 1.00 75.12 167 PHE A O 1
ATOM 1340 N N . VAL A 1 168 ? -19.775 -9.351 6.840 1.00 72.69 168 VAL A N 1
ATOM 1341 C CA . VAL A 1 168 ? -19.705 -9.901 8.204 1.00 72.69 168 VAL A CA 1
ATOM 1342 C C . VAL A 1 168 ? -20.383 -8.969 9.202 1.00 72.69 168 VAL A C 1
ATOM 1344 O O . VAL A 1 168 ? -21.165 -9.434 10.029 1.00 72.69 168 VAL A O 1
ATOM 1347 N N . ASN A 1 169 ? -20.133 -7.662 9.093 1.00 77.00 169 ASN A N 1
ATOM 1348 C CA . ASN A 1 169 ? -20.792 -6.665 9.928 1.00 77.00 169 ASN A CA 1
ATOM 1349 C C . ASN A 1 169 ? -22.321 -6.758 9.826 1.00 77.00 169 ASN A C 1
ATOM 1351 O O . ASN A 1 169 ? -23.014 -6.760 10.835 1.00 77.00 169 ASN A O 1
ATOM 1355 N N . TRP A 1 170 ? -22.844 -6.871 8.604 1.00 74.19 170 TRP A N 1
ATOM 1356 C CA . TRP A 1 170 ? -24.281 -6.982 8.367 1.00 74.19 170 TRP A CA 1
ATOM 1357 C C . TRP A 1 170 ? -24.882 -8.281 8.927 1.00 74.19 170 TRP A C 1
ATOM 1359 O O . TRP A 1 170 ? -25.993 -8.258 9.447 1.00 74.19 170 TRP A O 1
ATOM 1369 N N . LEU A 1 171 ? -24.150 -9.398 8.859 1.00 70.50 171 LEU A N 1
ATOM 1370 C CA . LEU A 1 171 ? -24.640 -10.705 9.305 1.00 70.50 171 LEU A CA 1
ATOM 1371 C C . LEU A 1 171 ? -24.664 -10.860 10.835 1.00 70.50 171 LEU A C 1
ATOM 1373 O O . LEU A 1 171 ? -25.546 -11.530 11.365 1.00 70.50 171 LEU A O 1
ATOM 1377 N N . PHE A 1 172 ? -23.694 -10.268 11.539 1.00 71.19 172 PHE A N 1
ATOM 1378 C CA . PHE A 1 172 ? -23.511 -10.452 12.986 1.00 71.19 172 PHE A CA 1
ATOM 1379 C C . PHE A 1 172 ? -23.778 -9.189 13.825 1.00 71.19 172 PHE A C 1
ATOM 1381 O O . PHE A 1 172 ? -23.683 -9.258 15.048 1.00 71.19 172 PHE A O 1
ATOM 1388 N N . ASP A 1 173 ? -24.084 -8.051 13.189 1.00 69.69 173 ASP A N 1
ATOM 1389 C CA . ASP A 1 173 ? -24.261 -6.716 13.796 1.00 69.69 173 ASP A CA 1
ATOM 1390 C C . ASP A 1 173 ? -23.111 -6.309 14.742 1.00 69.69 173 ASP A C 1
ATOM 1392 O O . ASP A 1 173 ? -23.289 -5.659 15.770 1.00 69.69 173 ASP A O 1
ATOM 1396 N N . THR A 1 174 ? -21.883 -6.701 14.391 1.00 70.81 174 THR A N 1
ATOM 1397 C CA . THR A 1 174 ? -20.653 -6.472 15.170 1.00 70.81 174 THR A CA 1
ATOM 1398 C C . THR A 1 174 ? -19.898 -5.217 14.719 1.00 70.81 174 THR A C 1
ATOM 1400 O O . THR A 1 174 ? -18.683 -5.245 14.494 1.00 70.81 174 THR A O 1
ATOM 1403 N N . ARG A 1 175 ? -20.611 -4.089 14.625 1.00 72.31 175 ARG A N 1
ATOM 1404 C CA . ARG A 1 175 ? -20.102 -2.813 14.074 1.00 72.31 175 ARG A CA 1
ATOM 1405 C C . ARG A 1 175 ? -18.804 -2.350 14.729 1.00 72.31 175 ARG A C 1
ATOM 1407 O O . ARG A 1 175 ? -17.827 -2.085 14.035 1.00 72.31 175 ARG A O 1
ATOM 1414 N N .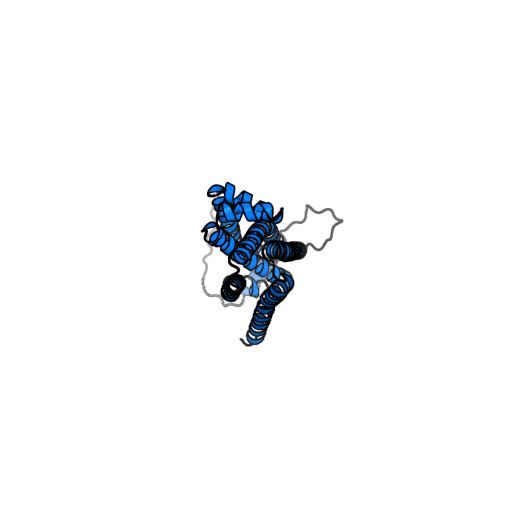 ASP A 1 176 ? -18.755 -2.373 16.058 1.00 71.94 176 ASP A N 1
ATOM 1415 C CA . ASP A 1 176 ? -17.587 -1.914 16.819 1.00 71.94 176 ASP A CA 1
ATOM 1416 C C . ASP A 1 176 ? -16.340 -2.782 16.575 1.00 71.94 176 ASP A C 1
ATOM 1418 O O . ASP A 1 176 ? -15.211 -2.288 16.549 1.00 71.94 176 ASP A O 1
ATOM 1422 N N . THR A 1 177 ? -16.525 -4.092 16.382 1.00 71.31 177 THR A N 1
ATOM 1423 C CA . THR A 1 177 ? -15.415 -5.021 16.127 1.00 71.31 177 THR A CA 1
ATOM 1424 C C . THR A 1 177 ? -14.870 -4.851 14.713 1.00 71.31 177 THR A C 1
ATOM 1426 O O . THR A 1 177 ? -13.653 -4.848 14.515 1.00 71.31 177 THR A O 1
ATOM 1429 N N . VAL A 1 178 ? -15.761 -4.677 13.734 1.00 74.62 178 VAL A N 1
ATOM 1430 C CA . VAL A 1 178 ? -15.378 -4.484 12.332 1.00 74.62 178 VAL A CA 1
ATOM 1431 C C . VAL A 1 178 ? -14.668 -3.143 12.138 1.00 74.62 178 VAL A C 1
ATOM 1433 O O . VAL A 1 178 ? -13.627 -3.110 11.482 1.00 74.62 178 VAL A O 1
ATOM 1436 N N . ASP A 1 179 ? -15.135 -2.068 12.776 1.00 76.62 179 ASP A N 1
ATOM 1437 C CA . ASP A 1 179 ? -14.496 -0.749 12.695 1.00 76.62 179 ASP A CA 1
ATOM 1438 C C . ASP A 1 179 ? -13.079 -0.745 13.301 1.00 76.62 179 ASP A C 1
ATOM 1440 O O . ASP A 1 179 ? -12.146 -0.175 12.717 1.00 76.62 179 ASP A O 1
ATOM 1444 N N . ARG A 1 180 ? -12.865 -1.447 14.426 1.00 76.00 180 ARG A N 1
ATOM 1445 C CA . ARG A 1 180 ? -11.515 -1.651 14.992 1.00 76.00 180 ARG A CA 1
ATOM 1446 C C . ARG A 1 180 ? -10.606 -2.407 14.029 1.00 76.00 180 ARG A C 1
ATOM 1448 O O . ARG A 1 180 ? -9.471 -1.990 13.792 1.00 76.00 180 ARG A O 1
ATOM 1455 N N . GLN A 1 181 ? -11.104 -3.488 13.434 1.00 79.06 181 GLN A N 1
ATOM 1456 C CA . GLN A 1 181 ? -10.324 -4.289 12.496 1.00 79.06 181 GLN A CA 1
ATOM 1457 C C . GLN A 1 181 ? -9.976 -3.508 11.217 1.00 79.06 181 GLN A C 1
ATOM 1459 O O . GLN A 1 181 ? -8.832 -3.561 10.755 1.00 79.06 181 GLN A O 1
ATOM 1464 N N . MET A 1 182 ? -10.922 -2.738 10.668 1.00 82.12 182 MET A N 1
ATOM 1465 C CA . MET A 1 182 ? -10.677 -1.850 9.527 1.00 82.12 182 MET A CA 1
ATOM 1466 C C . MET A 1 182 ? -9.612 -0.797 9.854 1.00 82.12 182 MET A C 1
ATOM 1468 O O . MET A 1 182 ? -8.725 -0.546 9.036 1.00 82.12 182 MET A O 1
ATOM 1472 N N . THR A 1 183 ? -9.648 -0.237 11.065 1.00 82.62 183 THR A N 1
ATOM 1473 C CA . THR A 1 183 ? -8.659 0.742 11.539 1.00 82.62 183 THR A CA 1
ATOM 1474 C C . THR A 1 183 ? -7.251 0.154 11.584 1.00 82.62 183 THR A C 1
ATOM 1476 O O . THR A 1 183 ? -6.321 0.744 11.036 1.00 82.62 183 THR A O 1
ATOM 1479 N N . VAL A 1 184 ? -7.086 -1.037 12.168 1.00 82.94 184 VAL A N 1
ATOM 1480 C CA . VAL A 1 184 ? -5.792 -1.738 12.194 1.00 82.94 184 VAL A CA 1
ATOM 1481 C C . VAL A 1 184 ? -5.284 -2.006 10.784 1.00 82.94 184 VAL A C 1
ATOM 1483 O O . VAL A 1 184 ? -4.132 -1.709 10.465 1.00 82.94 184 VAL A O 1
ATOM 1486 N N . GLN A 1 185 ? -6.140 -2.538 9.914 1.00 83.31 185 GLN A N 1
ATOM 1487 C CA . GLN A 1 185 ? -5.763 -2.861 8.544 1.00 83.31 185 GLN A CA 1
ATOM 1488 C C . GLN A 1 185 ? -5.306 -1.623 7.766 1.00 83.31 185 GLN A C 1
ATOM 1490 O O . GLN A 1 185 ? -4.322 -1.676 7.018 1.00 83.31 185 GLN A O 1
ATOM 1495 N N . PHE A 1 186 ? -6.004 -0.508 7.955 1.00 85.12 186 PHE A N 1
ATOM 1496 C CA . PHE A 1 186 ? -5.648 0.759 7.350 1.00 85.12 186 PHE A CA 1
ATOM 1497 C C . PHE A 1 186 ? -4.300 1.278 7.875 1.00 85.12 186 PHE A C 1
ATOM 1499 O O . PHE A 1 186 ? -3.403 1.564 7.081 1.00 85.12 186 PHE A O 1
ATOM 1506 N N . SER A 1 187 ? -4.097 1.296 9.195 1.00 86.00 187 SER A N 1
ATOM 1507 C CA . SER A 1 187 ? -2.835 1.729 9.806 1.00 86.00 187 SER A CA 1
ATOM 1508 C C . SER A 1 187 ? -1.635 0.902 9.350 1.00 86.00 187 SER A C 1
ATOM 1510 O O . SER A 1 187 ? -0.595 1.464 8.996 1.00 86.00 187 SER A O 1
ATOM 1512 N N . VAL A 1 188 ? -1.767 -0.429 9.278 1.00 87.38 188 VAL A N 1
ATOM 1513 C CA . VAL A 1 188 ? -0.670 -1.260 8.760 1.00 87.38 188 VAL A CA 1
ATOM 1514 C C . VAL A 1 188 ? -0.432 -0.986 7.274 1.00 87.38 188 VAL A C 1
ATOM 1516 O O . VAL A 1 188 ? 0.713 -1.027 6.829 1.00 87.38 188 VAL A O 1
ATOM 1519 N N . SER A 1 189 ? -1.464 -0.663 6.491 1.00 89.31 189 SER A N 1
ATOM 1520 C CA . SER A 1 189 ? -1.299 -0.294 5.076 1.00 89.31 189 SER A CA 1
ATOM 1521 C C .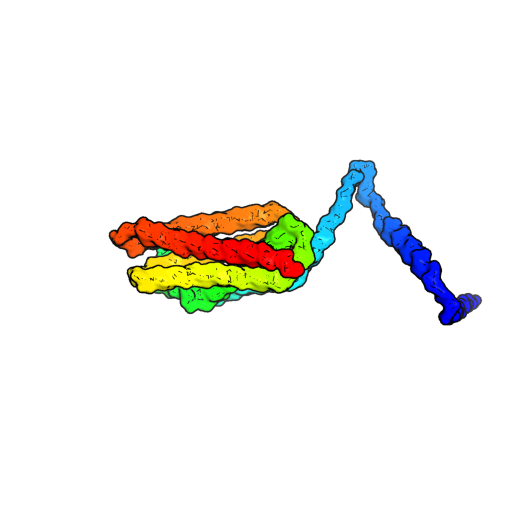 SER A 1 189 ? -0.513 1.010 4.908 1.00 89.31 189 SER A C 1
ATOM 1523 O O . SER A 1 189 ? 0.384 1.056 4.068 1.00 89.31 189 SER A O 1
ATOM 1525 N N . VAL A 1 190 ? -0.751 2.015 5.758 1.00 89.25 190 VAL A N 1
ATOM 1526 C CA . VAL A 1 190 ? 0.044 3.260 5.797 1.00 89.25 190 VAL A CA 1
ATOM 1527 C C . VAL A 1 190 ? 1.503 2.972 6.157 1.00 89.25 190 VAL A C 1
ATOM 1529 O O . VAL A 1 190 ? 2.414 3.447 5.480 1.00 89.25 190 VAL A O 1
ATOM 1532 N N . PHE A 1 191 ? 1.743 2.147 7.180 1.00 89.50 191 PHE A N 1
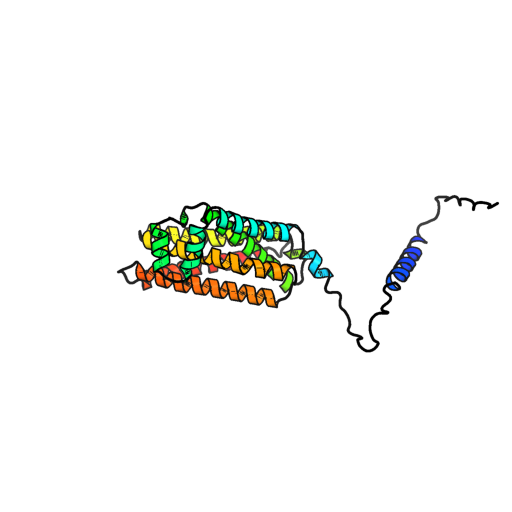ATOM 1533 C CA . PHE A 1 191 ? 3.101 1.750 7.564 1.00 89.50 191 PHE A CA 1
ATOM 1534 C C . PHE A 1 191 ? 3.817 0.984 6.439 1.00 89.50 191 PHE A C 1
ATOM 1536 O O . PHE A 1 191 ? 4.971 1.265 6.116 1.00 89.50 191 PHE A O 1
ATOM 1543 N N . THR A 1 192 ? 3.102 0.064 5.784 1.00 90.81 192 THR A N 1
ATOM 1544 C CA . THR A 1 192 ? 3.619 -0.708 4.644 1.00 90.81 192 THR A CA 1
ATOM 1545 C C . THR A 1 192 ? 3.969 0.213 3.477 1.00 90.81 192 THR A C 1
ATOM 1547 O O . THR A 1 192 ? 5.038 0.066 2.896 1.00 90.81 192 THR A O 1
ATOM 1550 N N . LEU A 1 193 ? 3.101 1.180 3.156 1.00 92.44 193 LEU A N 1
ATOM 1551 C CA . LEU A 1 193 ? 3.342 2.180 2.116 1.00 92.44 193 LEU A CA 1
ATOM 1552 C C . LEU A 1 193 ? 4.639 2.952 2.396 1.00 92.44 193 LEU A C 1
ATOM 1554 O O . LEU A 1 193 ? 5.492 3.053 1.520 1.00 92.44 193 LEU A O 1
ATOM 1558 N N . MET A 1 194 ? 4.816 3.442 3.625 1.00 91.12 194 MET A N 1
ATOM 1559 C CA . MET A 1 194 ? 5.985 4.235 4.011 1.00 91.12 194 MET A CA 1
ATOM 1560 C C . MET A 1 194 ? 7.300 3.444 3.910 1.00 91.12 194 MET A C 1
ATOM 1562 O O . MET A 1 194 ? 8.298 3.989 3.443 1.00 91.12 194 MET A O 1
ATOM 1566 N N . LEU A 1 195 ? 7.298 2.163 4.293 1.00 92.38 195 LEU A N 1
ATOM 1567 C CA . LEU A 1 195 ? 8.464 1.282 4.150 1.00 92.38 195 LEU A CA 1
ATOM 1568 C C . LEU A 1 195 ? 8.730 0.866 2.699 1.00 92.38 195 LEU A C 1
ATOM 1570 O O . LEU A 1 195 ? 9.883 0.686 2.313 1.00 92.38 195 LEU A O 1
ATOM 1574 N N . MET A 1 196 ? 7.684 0.711 1.889 1.00 93.06 196 MET A N 1
ATOM 1575 C CA . MET A 1 196 ? 7.810 0.252 0.506 1.00 93.06 196 MET A CA 1
ATOM 1576 C C . MET A 1 196 ? 8.359 1.315 -0.438 1.00 93.06 196 MET A C 1
ATOM 1578 O O . MET A 1 196 ? 9.097 0.969 -1.355 1.00 93.06 196 MET A O 1
ATOM 1582 N N . VAL A 1 197 ? 8.053 2.599 -0.221 1.00 93.81 197 VAL A N 1
ATOM 1583 C CA . VAL A 1 197 ? 8.536 3.693 -1.085 1.00 93.81 197 VAL A CA 1
ATOM 1584 C C . VAL A 1 197 ? 10.060 3.651 -1.303 1.00 93.81 197 VAL A C 1
ATOM 1586 O O . VAL A 1 197 ? 10.473 3.609 -2.465 1.00 93.81 197 VAL A O 1
ATOM 1589 N N . PRO A 1 198 ? 10.918 3.617 -0.261 1.00 93.75 198 PRO A N 1
ATOM 1590 C CA . PRO A 1 198 ? 12.367 3.563 -0.464 1.00 93.75 198 PRO A CA 1
ATOM 1591 C C . PRO A 1 198 ? 12.832 2.253 -1.114 1.00 93.75 198 PRO A C 1
ATOM 1593 O O . PRO A 1 198 ? 13.772 2.270 -1.902 1.00 93.75 198 PRO A O 1
ATOM 1596 N N . ILE A 1 199 ? 12.167 1.126 -0.842 1.00 93.50 199 ILE A N 1
ATOM 1597 C CA . ILE A 1 199 ? 12.516 -0.174 -1.438 1.00 93.50 199 ILE A CA 1
ATOM 1598 C C . ILE A 1 199 ? 12.249 -0.159 -2.944 1.00 93.50 199 ILE A C 1
ATOM 1600 O O . ILE A 1 199 ? 13.095 -0.575 -3.731 1.00 93.50 199 ILE A O 1
ATOM 1604 N N . VAL A 1 200 ? 11.089 0.355 -3.353 1.00 92.81 200 VAL A N 1
ATOM 1605 C CA . VAL A 1 200 ? 10.710 0.470 -4.765 1.00 92.81 200 VAL A CA 1
ATOM 1606 C C . VAL A 1 200 ? 11.619 1.461 -5.490 1.00 92.81 200 VAL A C 1
ATOM 1608 O O . VAL A 1 200 ? 12.034 1.191 -6.614 1.00 92.81 200 VAL A O 1
ATOM 1611 N N . LEU A 1 201 ? 11.989 2.569 -4.841 1.00 92.56 201 LEU A N 1
ATOM 1612 C CA . LEU A 1 201 ? 12.969 3.513 -5.377 1.00 92.56 201 LEU A CA 1
ATOM 1613 C C . LEU A 1 201 ? 14.309 2.810 -5.651 1.00 92.56 201 LEU A C 1
ATOM 1615 O O . LEU A 1 201 ? 14.820 2.874 -6.767 1.00 92.56 201 LEU A O 1
ATOM 1619 N N . LEU A 1 202 ? 14.844 2.079 -4.668 1.00 91.75 202 LEU A N 1
ATOM 1620 C CA . LEU A 1 202 ? 16.088 1.318 -4.822 1.00 91.75 202 LEU A CA 1
ATOM 1621 C C . LEU A 1 202 ? 15.985 0.254 -5.918 1.00 91.75 202 LEU A C 1
ATOM 1623 O O . LEU A 1 202 ? 16.931 0.096 -6.684 1.00 91.75 202 LEU A O 1
ATOM 1627 N N . LEU A 1 203 ? 14.841 -0.423 -6.038 1.00 90.06 203 LEU A N 1
ATOM 1628 C CA . LEU A 1 203 ? 14.598 -1.428 -7.073 1.00 90.06 203 LEU A CA 1
ATOM 1629 C C . LEU A 1 203 ? 14.608 -0.832 -8.490 1.00 90.06 203 LEU A C 1
ATOM 1631 O O . LEU A 1 203 ? 15.061 -1.491 -9.422 1.00 90.06 203 LEU A O 1
ATOM 1635 N N . ILE A 1 204 ? 14.129 0.403 -8.664 1.00 88.81 204 ILE A N 1
ATOM 1636 C CA . ILE A 1 204 ? 14.150 1.093 -9.963 1.00 88.81 204 ILE A CA 1
ATOM 1637 C C . ILE A 1 204 ? 15.572 1.517 -10.342 1.00 88.81 204 ILE A C 1
ATOM 1639 O O . ILE A 1 204 ? 15.965 1.347 -11.493 1.00 88.81 204 ILE A O 1
ATOM 1643 N N . TYR A 1 205 ? 16.340 2.061 -9.394 1.00 87.50 205 TYR A N 1
ATOM 1644 C CA . TYR A 1 205 ? 17.712 2.512 -9.659 1.00 87.50 205 TYR A CA 1
ATOM 1645 C C . TYR A 1 205 ? 18.708 1.354 -9.777 1.00 87.50 205 TYR A C 1
ATOM 1647 O O . TYR A 1 205 ? 19.628 1.409 -10.588 1.00 87.50 205 TYR A O 1
ATOM 1655 N N . ASN A 1 206 ? 18.528 0.309 -8.971 1.00 87.88 206 ASN A N 1
ATOM 1656 C CA . ASN A 1 206 ? 19.380 -0.871 -8.928 1.00 87.88 206 ASN A CA 1
ATOM 1657 C C . ASN A 1 206 ? 18.507 -2.130 -9.038 1.00 87.88 206 ASN A C 1
ATOM 1659 O O . ASN A 1 206 ? 18.125 -2.694 -8.006 1.00 87.88 206 ASN A O 1
ATOM 1663 N N . PRO A 1 207 ? 18.202 -2.594 -10.266 1.00 84.88 207 PRO A N 1
ATOM 1664 C CA . PRO A 1 207 ? 17.327 -3.738 -10.515 1.00 84.88 207 PRO A CA 1
ATOM 1665 C C . PRO A 1 207 ? 17.999 -5.057 -10.108 1.00 84.88 207 PRO A C 1
ATOM 1667 O O . PRO A 1 207 ? 18.448 -5.848 -10.932 1.00 84.88 207 PRO A O 1
ATOM 1670 N N . THR A 1 208 ? 18.089 -5.296 -8.801 1.00 87.25 208 THR A N 1
ATOM 1671 C CA . THR A 1 208 ? 18.684 -6.497 -8.218 1.00 87.25 208 THR A CA 1
ATOM 1672 C C . THR A 1 208 ? 17.623 -7.338 -7.525 1.00 87.25 208 THR A C 1
ATOM 1674 O O . THR A 1 208 ? 16.685 -6.833 -6.906 1.00 87.25 208 THR A O 1
ATOM 1677 N N . ARG A 1 209 ? 17.804 -8.661 -7.576 1.00 89.75 209 ARG A N 1
ATOM 1678 C CA . ARG A 1 209 ? 16.908 -9.614 -6.904 1.00 89.75 209 ARG A CA 1
ATOM 1679 C C . ARG A 1 209 ? 16.881 -9.416 -5.386 1.00 89.75 209 ARG A C 1
ATOM 1681 O O . ARG A 1 209 ? 15.865 -9.697 -4.762 1.00 89.75 209 ARG A O 1
ATOM 1688 N N . TYR A 1 210 ? 17.959 -8.895 -4.797 1.00 90.31 210 TYR A N 1
ATOM 1689 C CA . TYR A 1 210 ? 18.045 -8.623 -3.361 1.00 90.31 210 TYR A CA 1
ATOM 1690 C C . TYR A 1 210 ? 16.939 -7.678 -2.874 1.00 90.31 210 TYR A C 1
ATOM 1692 O O . TYR A 1 210 ? 16.281 -7.982 -1.881 1.00 90.31 210 TYR A O 1
ATOM 1700 N N . PHE A 1 211 ? 16.660 -6.585 -3.594 1.00 91.19 211 PHE A N 1
ATOM 1701 C CA . PHE A 1 211 ? 15.598 -5.650 -3.201 1.00 91.19 211 PHE A CA 1
ATOM 1702 C C . PHE A 1 211 ? 14.192 -6.244 -3.336 1.00 91.19 211 PHE A C 1
ATOM 1704 O O . PHE A 1 211 ? 13.306 -5.883 -2.563 1.00 91.19 211 PHE A O 1
ATOM 1711 N N . ILE A 1 212 ? 13.994 -7.201 -4.248 1.00 92.44 212 ILE A N 1
ATOM 1712 C CA . ILE A 1 212 ? 12.733 -7.947 -4.361 1.00 92.44 212 ILE A CA 1
ATOM 1713 C C . ILE A 1 212 ? 12.521 -8.805 -3.115 1.00 92.44 212 ILE A C 1
ATOM 1715 O O . ILE A 1 212 ? 11.447 -8.754 -2.522 1.00 92.44 212 ILE A O 1
ATOM 1719 N N . TRP A 1 213 ? 13.542 -9.552 -2.680 1.00 93.56 213 TRP A N 1
ATOM 1720 C CA . TRP A 1 213 ? 13.456 -10.384 -1.475 1.00 93.56 213 TRP A CA 1
ATOM 1721 C C . TRP A 1 213 ? 13.227 -9.555 -0.212 1.00 93.56 213 TRP A C 1
ATOM 1723 O O . TRP A 1 213 ? 12.398 -9.927 0.616 1.00 93.56 213 TRP A O 1
ATOM 1733 N N . ILE A 1 214 ? 13.898 -8.405 -0.090 1.00 93.81 214 ILE A N 1
ATOM 1734 C CA . ILE A 1 214 ? 13.674 -7.460 1.013 1.00 93.81 214 ILE A CA 1
ATOM 1735 C C . ILE A 1 214 ? 12.233 -6.942 0.986 1.00 93.81 214 ILE A C 1
ATOM 1737 O O . ILE A 1 214 ? 11.555 -6.960 2.012 1.00 93.81 214 ILE A O 1
ATOM 1741 N N . GLY A 1 215 ? 11.732 -6.530 -0.183 1.00 93.38 215 GLY A N 1
ATOM 1742 C CA . GLY A 1 215 ? 10.343 -6.106 -0.329 1.00 93.38 215 GLY A CA 1
ATOM 1743 C C . GLY A 1 215 ? 9.360 -7.213 0.060 1.00 93.38 215 GLY A C 1
ATOM 1744 O O . GLY A 1 215 ? 8.460 -7.004 0.872 1.00 93.38 215 GLY A O 1
ATOM 1745 N N . LEU A 1 216 ? 9.568 -8.430 -0.437 1.00 93.56 216 LEU A N 1
ATOM 1746 C CA . LEU A 1 216 ? 8.714 -9.572 -0.124 1.00 93.56 216 LEU A CA 1
ATOM 1747 C C . LEU A 1 216 ? 8.733 -9.904 1.377 1.00 93.56 216 LEU A C 1
ATOM 1749 O O . LEU A 1 216 ? 7.675 -10.156 1.951 1.00 93.56 216 LEU A O 1
ATOM 1753 N N . ALA A 1 217 ? 9.891 -9.815 2.036 1.00 93.56 217 ALA A N 1
ATOM 1754 C CA . ALA A 1 217 ? 10.008 -9.985 3.483 1.00 93.56 217 ALA A CA 1
ATOM 1755 C C . ALA A 1 217 ? 9.221 -8.917 4.261 1.00 93.56 217 ALA A C 1
ATOM 1757 O O . ALA A 1 217 ? 8.508 -9.247 5.209 1.00 93.56 217 ALA A O 1
ATOM 1758 N N . VAL A 1 218 ? 9.282 -7.649 3.839 1.00 92.56 218 VAL A N 1
ATOM 1759 C CA . VAL A 1 218 ? 8.497 -6.561 4.449 1.00 92.56 218 VAL A CA 1
ATOM 1760 C C . VAL A 1 218 ? 6.997 -6.785 4.255 1.00 92.56 218 VAL A C 1
ATOM 1762 O O . VAL A 1 218 ? 6.227 -6.580 5.192 1.00 92.56 218 VAL A O 1
ATOM 1765 N N . LEU A 1 219 ? 6.563 -7.247 3.078 1.00 92.56 219 LEU A N 1
ATOM 1766 C CA . LEU A 1 219 ? 5.157 -7.581 2.828 1.00 92.56 219 LEU A CA 1
ATOM 1767 C C . LEU A 1 219 ? 4.685 -8.765 3.671 1.00 92.56 219 LEU A C 1
ATOM 1769 O O . LEU A 1 219 ? 3.594 -8.705 4.237 1.00 92.56 219 LEU A O 1
ATOM 1773 N N . ALA A 1 220 ? 5.503 -9.812 3.789 1.00 89.81 220 ALA A N 1
ATOM 1774 C CA . ALA A 1 220 ? 5.207 -10.969 4.625 1.00 89.81 220 ALA A CA 1
ATOM 1775 C C . ALA A 1 220 ? 5.095 -10.570 6.103 1.00 89.81 220 ALA A C 1
ATOM 1777 O O . ALA A 1 220 ? 4.131 -10.941 6.772 1.00 89.81 220 ALA A O 1
ATOM 1778 N N . LEU A 1 221 ? 6.021 -9.741 6.593 1.00 89.94 221 LEU A N 1
ATOM 1779 C CA . LEU A 1 221 ? 5.972 -9.205 7.950 1.00 89.94 221 LEU A CA 1
ATOM 1780 C C . LEU A 1 221 ? 4.729 -8.335 8.165 1.00 89.94 221 LEU A C 1
ATOM 1782 O O . LEU A 1 221 ? 4.036 -8.491 9.165 1.00 89.94 221 LEU A O 1
ATOM 1786 N N . ALA A 1 222 ? 4.400 -7.454 7.218 1.00 87.81 222 ALA A N 1
ATOM 1787 C CA . ALA A 1 222 ? 3.200 -6.628 7.297 1.00 87.81 222 ALA A CA 1
ATOM 1788 C C . ALA A 1 222 ? 1.920 -7.478 7.314 1.00 87.81 222 ALA A C 1
ATOM 1790 O O . ALA A 1 222 ? 1.004 -7.183 8.080 1.00 87.81 222 ALA A O 1
ATOM 1791 N N . ALA A 1 223 ? 1.850 -8.542 6.510 1.00 85.12 223 ALA A N 1
ATOM 1792 C CA . ALA A 1 223 ? 0.734 -9.485 6.518 1.00 85.12 223 ALA A CA 1
ATOM 1793 C C . ALA A 1 223 ? 0.624 -10.224 7.861 1.00 85.12 223 ALA A C 1
ATOM 1795 O O . ALA A 1 223 ? -0.468 -10.323 8.419 1.00 85.12 223 ALA A O 1
ATOM 1796 N N . PHE A 1 224 ? 1.753 -10.665 8.419 1.00 84.88 224 PHE A N 1
ATOM 1797 C CA . PHE A 1 224 ? 1.799 -11.304 9.732 1.00 84.88 224 PHE A CA 1
ATOM 1798 C C . PHE A 1 224 ? 1.326 -10.360 10.847 1.00 84.88 224 PHE A C 1
ATOM 1800 O O . PHE A 1 224 ? 0.461 -10.723 11.640 1.00 84.88 224 PHE A O 1
ATOM 1807 N N . VAL A 1 225 ? 1.818 -9.117 10.866 1.00 85.06 225 VAL A N 1
ATOM 1808 C CA . VAL A 1 225 ? 1.400 -8.091 11.836 1.00 85.06 225 VAL A CA 1
ATOM 1809 C C . VAL A 1 225 ? -0.098 -7.800 11.725 1.00 85.06 225 VAL A C 1
ATOM 1811 O O . VAL A 1 225 ? -0.772 -7.710 12.748 1.00 85.06 225 VAL A O 1
ATOM 1814 N N . ARG A 1 226 ? -0.648 -7.706 10.503 1.00 83.56 226 ARG A N 1
ATOM 1815 C CA . ARG A 1 226 ? -2.100 -7.538 10.288 1.00 83.56 226 ARG A CA 1
ATOM 1816 C C . ARG A 1 226 ? -2.895 -8.681 10.906 1.00 83.56 226 ARG A C 1
ATOM 1818 O O . ARG A 1 226 ? -3.904 -8.419 11.551 1.00 83.56 226 ARG A O 1
ATOM 1825 N N . LEU A 1 227 ? -2.441 -9.920 10.720 1.00 79.50 227 LEU A N 1
ATOM 1826 C CA . LEU A 1 227 ? -3.112 -11.109 11.238 1.00 79.50 227 LEU A CA 1
ATOM 1827 C C . LEU A 1 227 ? -3.085 -11.126 12.772 1.00 79.50 227 LEU A C 1
ATOM 1829 O O . LEU A 1 227 ? -4.127 -11.289 13.402 1.00 79.50 227 LEU A O 1
ATOM 1833 N N . VAL A 1 228 ? -1.919 -10.884 13.378 1.00 80.56 228 VAL A N 1
ATOM 1834 C CA . VAL A 1 228 ? -1.761 -10.864 14.842 1.00 80.56 228 VAL A CA 1
ATOM 1835 C C . VAL A 1 228 ? -2.596 -9.753 15.478 1.00 80.56 228 VAL A C 1
ATOM 1837 O O . VAL A 1 228 ? -3.346 -10.015 16.416 1.00 80.56 228 VAL A O 1
ATOM 1840 N N . LEU A 1 229 ? -2.516 -8.524 14.961 1.00 80.12 229 LEU A N 1
ATOM 1841 C CA . LEU A 1 229 ? -3.297 -7.405 15.496 1.00 80.12 229 LEU A CA 1
ATOM 1842 C C . LEU A 1 229 ? -4.798 -7.596 15.257 1.00 80.12 229 LEU A C 1
ATOM 1844 O O . LEU A 1 229 ? -5.588 -7.296 16.146 1.00 80.12 229 LEU A O 1
ATOM 1848 N N . GLY A 1 230 ? -5.186 -8.155 14.106 1.00 72.12 230 GLY A N 1
ATOM 1849 C CA . GLY A 1 230 ? -6.567 -8.539 13.829 1.00 72.12 230 GLY A CA 1
ATOM 1850 C C . GLY A 1 230 ? -7.113 -9.483 14.900 1.00 72.12 230 GLY A C 1
ATOM 1851 O O . GLY A 1 230 ? -8.141 -9.184 15.497 1.00 72.12 230 GLY A O 1
ATOM 1852 N N . ILE A 1 231 ? -6.377 -10.554 15.228 1.00 71.56 231 ILE A N 1
ATOM 1853 C CA . ILE A 1 231 ? -6.749 -11.488 16.305 1.00 71.56 231 ILE A CA 1
ATOM 1854 C C . ILE A 1 231 ? -6.934 -10.755 17.632 1.00 71.56 231 ILE A C 1
ATOM 1856 O O . ILE A 1 231 ? -7.930 -10.971 18.325 1.00 71.56 231 ILE A O 1
ATOM 1860 N N . ILE A 1 232 ? -5.969 -9.914 18.007 1.00 74.25 232 ILE A N 1
ATOM 1861 C CA . ILE A 1 232 ? -5.978 -9.232 19.302 1.00 74.25 232 ILE A CA 1
ATOM 1862 C C . ILE A 1 232 ? -7.211 -8.321 19.418 1.00 74.25 232 ILE A C 1
ATOM 1864 O O . ILE A 1 232 ? -7.926 -8.400 20.417 1.00 74.25 232 ILE A O 1
ATOM 1868 N N . GLU A 1 233 ? -7.515 -7.519 18.396 1.00 71.06 233 GLU A N 1
ATOM 1869 C CA . GLU A 1 233 ? -8.671 -6.611 18.416 1.00 71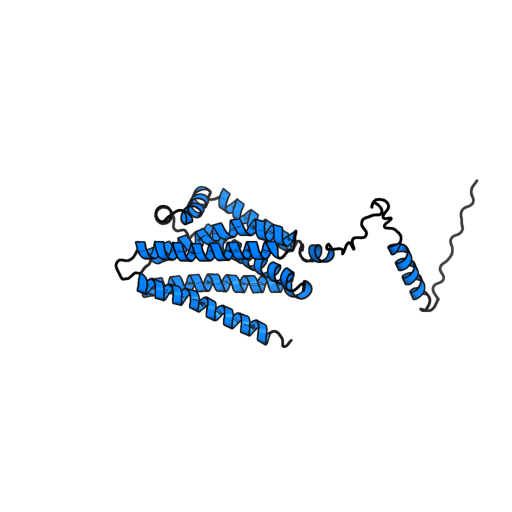.06 233 GLU A CA 1
ATOM 1870 C C . GLU A 1 233 ? -10.013 -7.361 18.441 1.00 71.06 233 GLU A C 1
ATOM 1872 O O . GLU A 1 233 ? -10.924 -6.984 19.184 1.00 71.06 233 GLU A O 1
ATOM 1877 N N . THR A 1 234 ? -10.145 -8.466 17.696 1.00 66.56 234 THR A N 1
ATOM 1878 C CA . THR A 1 234 ? -11.374 -9.279 17.706 1.00 66.56 234 THR A CA 1
ATOM 1879 C C . THR A 1 234 ? -11.619 -9.919 19.078 1.00 66.56 234 THR A C 1
ATOM 1881 O O . THR A 1 234 ? -12.763 -10.001 19.535 1.00 66.56 234 THR A O 1
ATOM 1884 N N . ARG A 1 235 ? -10.549 -10.330 19.778 1.00 63.84 235 ARG A N 1
ATOM 1885 C CA . ARG A 1 235 ? -10.623 -10.935 21.122 1.00 63.84 235 ARG A CA 1
ATOM 1886 C C . ARG A 1 235 ? -11.077 -9.950 22.195 1.00 63.84 235 ARG A C 1
ATOM 1888 O O . ARG A 1 235 ? -11.753 -10.361 23.131 1.00 63.84 235 ARG A O 1
ATOM 1895 N N . VAL A 1 236 ? -10.740 -8.669 22.063 1.00 62.31 236 VAL A N 1
ATOM 1896 C CA . VAL A 1 236 ? -11.112 -7.630 23.040 1.00 62.31 236 VAL A CA 1
ATOM 1897 C C . VAL A 1 236 ? -12.607 -7.277 22.971 1.00 62.31 236 VAL A C 1
ATOM 1899 O O . VAL A 1 236 ? -13.163 -6.773 23.944 1.00 62.31 236 VAL A O 1
ATOM 1902 N N . SER A 1 237 ? -13.284 -7.549 21.849 1.00 57.44 237 SER A N 1
ATOM 1903 C CA . SER A 1 237 ? -14.632 -7.024 21.588 1.00 57.44 237 SER A CA 1
ATOM 1904 C C . SER A 1 237 ? -15.798 -7.996 21.824 1.00 57.44 237 SER A C 1
ATOM 1906 O O . SER A 1 237 ? -16.940 -7.542 21.810 1.00 57.44 237 SER A O 1
ATOM 1908 N N . THR A 1 238 ? -15.577 -9.302 22.025 1.00 52.50 238 THR A N 1
ATOM 1909 C CA . THR A 1 238 ? -16.675 -10.298 22.040 1.00 52.50 238 THR A CA 1
ATOM 1910 C C . THR A 1 238 ? -16.676 -11.215 23.275 1.00 52.50 238 THR A C 1
ATOM 1912 O O . THR A 1 238 ? -15.652 -11.769 23.658 1.00 52.50 238 THR A O 1
ATOM 1915 N N . LYS A 1 239 ? -17.860 -11.384 23.901 1.00 53.81 239 LYS A N 1
ATOM 1916 C CA . LYS A 1 239 ? -18.144 -12.344 25.000 1.00 53.81 239 LYS A CA 1
ATOM 1917 C C . LYS A 1 239 ? -18.579 -13.738 24.508 1.00 53.81 239 LYS A C 1
ATOM 1919 O O . LYS A 1 239 ? -18.614 -14.680 25.292 1.00 53.81 239 LYS A O 1
ATOM 1924 N N . ILE A 1 240 ? -18.927 -13.870 23.227 1.00 54.34 240 ILE A N 1
ATOM 1925 C CA . ILE A 1 240 ? -19.150 -15.154 22.539 1.00 54.34 240 ILE A CA 1
ATOM 1926 C C . ILE A 1 240 ? -17.778 -15.705 22.135 1.00 54.34 240 ILE A C 1
ATOM 1928 O O . ILE A 1 240 ? -16.857 -14.913 21.964 1.00 54.34 240 ILE A O 1
ATOM 1932 N N . SER A 1 241 ? -17.626 -17.031 21.999 1.00 57.00 241 SER A N 1
ATOM 1933 C CA . SER A 1 241 ? -16.382 -17.686 21.561 1.00 57.00 241 SER A CA 1
ATOM 1934 C C . SER A 1 241 ? -15.811 -17.003 20.309 1.00 57.00 241 SER A C 1
ATOM 1936 O O . SER A 1 241 ? -16.156 -17.338 19.176 1.00 57.00 241 SER A O 1
ATOM 1938 N N . ALA A 1 242 ? -14.913 -16.036 20.527 1.00 55.34 242 ALA A N 1
ATOM 1939 C CA . ALA A 1 242 ? -14.256 -15.224 19.504 1.00 55.34 242 ALA A CA 1
ATOM 1940 C C . ALA A 1 242 ? -13.526 -16.094 18.472 1.00 55.34 242 ALA A C 1
ATOM 1942 O O . ALA A 1 242 ? -13.225 -15.652 17.370 1.00 55.34 242 ALA A O 1
ATOM 1943 N N . PHE A 1 243 ? -13.277 -17.354 18.831 1.00 56.50 243 PHE A N 1
ATOM 1944 C CA . PHE A 1 243 ? -12.712 -18.382 17.981 1.00 56.50 243 PHE A CA 1
ATOM 1945 C C . PHE A 1 243 ? -13.602 -18.731 16.778 1.00 56.50 243 PHE A C 1
ATOM 1947 O O . PHE A 1 243 ? -13.078 -18.903 15.684 1.00 56.50 243 PHE A O 1
ATOM 1954 N N . TYR A 1 244 ? -14.931 -18.787 16.939 1.00 60.25 244 TYR A N 1
ATOM 1955 C CA . TYR A 1 244 ? -15.843 -19.145 15.841 1.00 60.25 244 TYR A CA 1
ATOM 1956 C C . TYR A 1 244 ? -15.953 -18.027 14.802 1.00 60.25 244 TYR A C 1
ATOM 1958 O O . TYR A 1 244 ? -15.878 -18.284 13.605 1.00 60.25 244 TYR A O 1
ATOM 1966 N N . ILE A 1 245 ? -16.051 -16.776 15.264 1.00 60.38 245 ILE A N 1
ATOM 1967 C CA . ILE A 1 245 ? -16.056 -15.597 14.389 1.00 60.38 245 ILE A CA 1
ATOM 1968 C C . ILE A 1 245 ? -14.690 -15.439 13.710 1.00 60.38 245 ILE A C 1
ATOM 1970 O O . ILE A 1 245 ? -14.643 -15.185 12.514 1.00 60.38 245 ILE A O 1
ATOM 1974 N N . PHE A 1 246 ? -13.586 -15.660 14.432 1.00 63.81 246 PHE A N 1
ATOM 1975 C CA . PHE A 1 246 ? -12.226 -15.606 13.887 1.00 63.81 246 PHE A CA 1
ATOM 1976 C C . PHE A 1 246 ? -11.965 -16.668 12.808 1.00 63.81 246 PHE A C 1
ATOM 1978 O O . PHE A 1 246 ? -11.460 -16.332 11.740 1.00 63.81 246 PHE A O 1
ATOM 1985 N N . LEU A 1 247 ? -12.339 -17.930 13.047 1.00 62.25 247 LEU A N 1
ATOM 1986 C CA . LEU A 1 247 ? -12.210 -19.002 12.055 1.00 62.25 247 LEU A CA 1
ATOM 1987 C C . LEU A 1 247 ? -13.033 -18.682 10.798 1.00 62.25 247 LEU A C 1
ATOM 1989 O O . LEU A 1 247 ? -12.557 -18.880 9.682 1.00 62.25 247 LEU A O 1
ATOM 1993 N N . TYR A 1 248 ? -14.237 -18.130 10.981 1.00 62.47 248 TYR A N 1
ATOM 1994 C CA . TYR A 1 248 ? -15.102 -17.713 9.881 1.00 62.47 248 TYR A CA 1
ATOM 1995 C C . TYR A 1 248 ? -14.508 -16.528 9.107 1.00 62.47 248 TYR A C 1
ATOM 1997 O O . TYR A 1 248 ? -14.518 -16.540 7.882 1.00 62.47 248 TYR A O 1
ATOM 2005 N N . LEU A 1 249 ? -13.917 -15.543 9.794 1.00 62.62 249 LEU A N 1
ATOM 2006 C CA . LEU A 1 249 ? -13.260 -14.385 9.181 1.00 62.62 249 LEU A CA 1
ATOM 2007 C C . LEU A 1 249 ? -11.976 -14.758 8.439 1.00 62.62 249 LEU A C 1
ATOM 2009 O O . LEU A 1 249 ? -11.773 -14.282 7.331 1.00 62.62 249 LEU A O 1
ATOM 2013 N N . CYS A 1 250 ? -11.129 -15.620 9.006 1.00 64.56 250 CYS A N 1
ATOM 2014 C CA . CYS A 1 250 ? -9.938 -16.115 8.319 1.00 64.56 250 CYS A CA 1
ATOM 2015 C C . CYS A 1 250 ? -10.307 -16.996 7.123 1.00 64.56 250 CYS A C 1
ATOM 2017 O O . CYS A 1 250 ? -9.681 -16.872 6.074 1.00 64.56 250 CYS A O 1
ATOM 2019 N N . ALA A 1 251 ? -11.349 -17.829 7.222 1.00 65.19 251 ALA A N 1
ATOM 2020 C CA . ALA A 1 251 ? -11.880 -18.546 6.063 1.00 65.19 251 ALA A CA 1
ATOM 2021 C C . ALA A 1 251 ? -12.397 -17.569 4.992 1.00 65.19 251 ALA A C 1
ATOM 2023 O O . ALA A 1 251 ? -12.126 -17.758 3.809 1.00 65.19 251 ALA A O 1
ATOM 2024 N N . LEU A 1 252 ? -13.055 -16.481 5.400 1.00 61.22 252 LEU A N 1
ATOM 2025 C CA . LEU A 1 252 ? -13.550 -15.424 4.516 1.00 61.22 252 LEU A CA 1
ATOM 2026 C C . LEU A 1 252 ? -12.452 -14.456 4.023 1.00 61.22 252 LEU A C 1
ATOM 2028 O O . LEU A 1 252 ? -12.691 -13.713 3.078 1.00 61.22 252 LEU A O 1
ATOM 2032 N N . GLU A 1 253 ? -11.261 -14.445 4.630 1.00 62.59 253 GLU A N 1
ATOM 2033 C CA . GLU A 1 253 ? -10.078 -13.681 4.198 1.00 62.59 253 GLU A CA 1
ATOM 2034 C C . GLU A 1 253 ? -9.185 -14.518 3.265 1.00 62.59 253 GLU A C 1
ATOM 2036 O O . GLU A 1 253 ? -8.619 -13.984 2.315 1.00 62.59 253 GLU A O 1
ATOM 2041 N N . ILE A 1 254 ? -9.117 -15.839 3.466 1.00 68.81 254 ILE A N 1
ATOM 2042 C CA . ILE A 1 254 ? -8.389 -16.784 2.601 1.00 68.81 254 ILE A CA 1
ATOM 2043 C C . ILE A 1 254 ? -9.209 -17.145 1.350 1.00 68.81 254 ILE A C 1
ATOM 2045 O O . ILE A 1 254 ? -8.642 -17.274 0.265 1.00 68.81 254 ILE A O 1
ATOM 2049 N N . ALA A 1 255 ? -10.537 -17.251 1.458 1.00 69.75 255 ALA A N 1
ATOM 2050 C CA . ALA A 1 255 ? -11.429 -17.508 0.324 1.00 69.75 255 ALA A CA 1
ATOM 2051 C C . ALA A 1 255 ? -11.259 -16.512 -0.842 1.00 69.75 255 ALA A C 1
ATOM 2053 O O . ALA A 1 255 ? -11.101 -16.965 -1.977 1.00 69.75 255 ALA A O 1
ATOM 2054 N N . PRO A 1 256 ? -11.222 -15.182 -0.626 1.00 65.31 256 PRO A N 1
ATOM 2055 C CA . PRO A 1 256 ? -10.974 -14.241 -1.703 1.00 65.31 256 PRO A CA 1
ATOM 2056 C C . PRO A 1 256 ? -9.567 -14.395 -2.292 1.00 65.31 256 PRO A C 1
ATOM 2058 O O . PRO A 1 256 ? -9.428 -14.245 -3.502 1.00 65.31 256 PRO A O 1
ATOM 2061 N N . VAL A 1 257 ? -8.529 -14.745 -1.504 1.00 70.56 257 VAL A N 1
ATOM 2062 C CA . VAL A 1 257 ? -7.181 -15.033 -2.061 1.00 70.56 257 VAL A CA 1
ATOM 2063 C C . VAL A 1 257 ? -7.294 -16.175 -3.062 1.00 70.56 257 VAL A C 1
ATOM 2065 O O . VAL A 1 257 ? -6.793 -16.076 -4.180 1.00 70.56 257 VAL A O 1
ATOM 2068 N N . ALA A 1 258 ? -7.994 -17.244 -2.680 1.00 70.00 258 ALA A N 1
ATOM 2069 C CA . ALA A 1 258 ? -8.168 -18.417 -3.521 1.00 70.00 258 ALA A CA 1
ATOM 2070 C C . ALA A 1 258 ? -8.932 -18.096 -4.820 1.00 70.00 258 ALA A C 1
ATOM 2072 O O . ALA A 1 258 ? -8.533 -18.556 -5.894 1.00 70.00 258 ALA A O 1
ATOM 2073 N N . THR A 1 259 ? -9.984 -17.270 -4.769 1.00 70.19 259 THR A N 1
ATOM 2074 C CA . THR A 1 259 ? -10.722 -16.874 -5.982 1.00 70.19 259 THR A CA 1
ATOM 2075 C C . THR A 1 259 ? -9.899 -15.961 -6.890 1.00 70.19 259 THR A C 1
ATOM 2077 O O . THR A 1 259 ? -9.906 -16.145 -8.105 1.00 70.19 259 THR A O 1
ATOM 2080 N N . LEU A 1 260 ? -9.125 -15.025 -6.333 1.00 72.75 260 LEU A N 1
ATOM 2081 C CA . LEU A 1 260 ? -8.303 -14.107 -7.128 1.00 72.75 260 LEU A CA 1
ATOM 2082 C C . LEU A 1 260 ? -7.076 -14.792 -7.746 1.00 72.75 260 LEU A C 1
ATOM 2084 O O . LEU A 1 260 ? -6.752 -14.534 -8.905 1.00 72.75 260 LEU A O 1
ATOM 2088 N N . VAL A 1 261 ? -6.438 -15.724 -7.034 1.00 79.69 261 VAL A N 1
ATOM 2089 C CA . VAL A 1 261 ? -5.337 -16.538 -7.577 1.00 79.69 261 VAL A CA 1
ATOM 2090 C C . VAL A 1 261 ? -5.831 -17.443 -8.705 1.00 79.69 261 VAL A C 1
ATOM 2092 O O . VAL A 1 261 ? -5.211 -17.494 -9.766 1.00 79.69 261 VAL A O 1
ATOM 2095 N N . THR A 1 262 ? -6.969 -18.118 -8.527 1.00 75.12 262 THR A N 1
ATOM 2096 C CA . THR A 1 262 ? -7.535 -18.979 -9.581 1.00 75.12 262 THR A CA 1
ATOM 2097 C C . THR A 1 262 ? -7.988 -18.177 -10.801 1.00 75.12 262 THR A C 1
ATOM 2099 O O . THR A 1 262 ? -7.736 -18.602 -11.929 1.00 75.12 262 THR A O 1
ATOM 2102 N N . ALA A 1 263 ? -8.583 -16.996 -10.611 1.00 72.44 263 ALA A N 1
ATOM 2103 C CA . ALA A 1 263 ? -8.938 -16.095 -11.706 1.00 72.44 263 ALA A CA 1
ATOM 2104 C C . ALA A 1 263 ? -7.701 -15.549 -12.441 1.00 72.44 263 ALA A C 1
ATOM 2106 O O . ALA A 1 263 ? -7.663 -15.562 -13.671 1.00 72.44 263 ALA A O 1
ATOM 2107 N N . GLY A 1 264 ? -6.664 -15.134 -11.707 1.00 74.62 264 GLY A N 1
ATOM 2108 C CA . GLY A 1 264 ? -5.405 -14.655 -12.283 1.00 74.62 264 GLY A CA 1
ATOM 2109 C C . GLY A 1 264 ? -4.674 -15.732 -13.089 1.00 74.62 264 GLY A C 1
ATOM 2110 O O . GLY A 1 264 ? -4.221 -15.469 -14.201 1.00 74.62 264 GLY A O 1
ATOM 2111 N N . LEU A 1 265 ? -4.628 -16.969 -12.583 1.00 78.38 265 LEU A N 1
ATOM 2112 C CA . LEU A 1 265 ? -4.052 -18.110 -13.303 1.00 78.38 265 LEU A CA 1
ATOM 2113 C C . LEU A 1 265 ? -4.839 -18.449 -14.575 1.00 78.38 265 LEU A C 1
ATOM 2115 O O . LEU A 1 265 ? -4.240 -18.734 -15.612 1.00 78.38 265 LEU A O 1
ATOM 2119 N N . ARG A 1 266 ? -6.175 -18.376 -14.534 1.00 75.12 266 ARG A N 1
ATOM 2120 C CA . ARG A 1 266 ? -7.022 -18.547 -15.727 1.00 75.12 266 ARG A CA 1
ATOM 2121 C C . ARG A 1 266 ? -6.781 -17.454 -16.766 1.00 75.12 266 ARG A C 1
ATOM 2123 O O . ARG A 1 266 ? -6.690 -17.757 -17.949 1.00 75.12 266 ARG A O 1
ATOM 2130 N N . TYR A 1 267 ? -6.620 -16.206 -16.333 1.00 77.00 267 TYR A N 1
ATOM 2131 C CA . TYR A 1 267 ? -6.293 -15.102 -17.235 1.00 77.00 267 TYR A CA 1
ATOM 2132 C C . TYR A 1 267 ? -4.923 -15.295 -17.905 1.00 77.00 267 TYR A C 1
ATOM 2134 O O . TYR A 1 267 ? -4.801 -15.141 -19.116 1.00 77.00 267 TYR A O 1
ATOM 2142 N N . PHE A 1 268 ? -3.904 -15.712 -17.148 1.00 73.75 268 PHE A N 1
ATOM 2143 C CA . PHE A 1 268 ? -2.573 -15.990 -17.700 1.00 73.75 268 PHE A CA 1
ATOM 2144 C C . PHE A 1 268 ? -2.540 -17.188 -18.660 1.00 73.75 268 PHE A C 1
ATOM 2146 O O . PHE A 1 268 ? -1.788 -17.158 -19.629 1.00 73.75 268 PHE A O 1
ATOM 2153 N N . THR A 1 269 ? -3.348 -18.224 -18.414 1.00 71.69 269 THR A N 1
ATOM 2154 C CA . THR A 1 269 ? -3.405 -19.431 -19.263 1.00 71.69 269 THR A CA 1
ATOM 2155 C C . THR A 1 269 ? -4.248 -19.248 -20.525 1.00 71.69 269 THR A C 1
ATOM 2157 O O . THR A 1 269 ? -3.904 -19.807 -21.560 1.00 71.69 269 THR A O 1
ATOM 2160 N N . HIS A 1 270 ? -5.309 -18.436 -20.493 1.00 60.06 270 HIS A N 1
ATOM 2161 C CA . HIS A 1 270 ? -6.064 -18.076 -21.702 1.00 60.06 270 HIS A CA 1
ATOM 2162 C C . HIS A 1 270 ? -5.447 -16.906 -22.490 1.00 60.06 270 HIS A C 1
ATOM 2164 O O . HIS A 1 270 ? -5.736 -16.756 -23.673 1.00 60.06 270 HIS A O 1
ATOM 2170 N N . GLY A 1 271 ? -4.576 -16.099 -21.875 1.00 52.84 271 GLY A N 1
ATOM 2171 C CA . GLY A 1 271 ? -3.868 -14.990 -22.525 1.00 52.84 271 GLY A CA 1
ATOM 2172 C C . GLY A 1 271 ? -2.648 -15.387 -23.370 1.00 52.84 271 GLY A C 1
ATOM 2173 O O . GLY A 1 271 ? -1.985 -14.507 -23.907 1.00 52.84 271 GLY A O 1
ATOM 2174 N N . SER A 1 272 ? -2.323 -16.681 -23.480 1.00 47.97 272 SER A N 1
ATOM 2175 C CA . SER A 1 272 ? -1.261 -17.219 -24.351 1.00 47.97 272 SER A CA 1
ATOM 2176 C C . SER A 1 272 ? -1.766 -17.704 -25.718 1.00 47.97 272 SER A C 1
ATOM 2178 O O . SER A 1 272 ? -1.030 -18.381 -26.430 1.00 47.97 272 SER A O 1
ATOM 2180 N N . VAL A 1 273 ? -3.015 -17.391 -26.074 1.00 47.03 273 VAL A N 1
ATOM 2181 C CA . VAL A 1 273 ? -3.586 -17.638 -27.408 1.00 47.03 273 VAL A CA 1
ATOM 2182 C C . VAL A 1 273 ? -3.929 -16.298 -28.056 1.00 47.03 273 VAL A C 1
ATOM 2184 O O . VAL A 1 273 ? -5.085 -16.038 -28.359 1.00 47.03 273 VAL A O 1
ATOM 2187 N N . PHE A 1 274 ? -2.932 -15.428 -28.198 1.00 42.38 274 PHE A N 1
ATOM 2188 C CA . PHE A 1 274 ? -2.892 -14.352 -29.190 1.00 42.38 274 PHE A CA 1
ATOM 2189 C C . PHE A 1 274 ? -1.433 -14.071 -29.539 1.00 42.38 274 PHE A C 1
ATOM 2191 O O . PHE A 1 274 ? -0.612 -13.999 -28.594 1.00 42.38 274 PHE A O 1
#

Foldseek 3Di:
DDDDDDDDDDDPDDDDDPVVVVVVVVVVVVVPPPPPPPDDPPDPDPPDPPVPLLVLLVDPVLVVLLVVLVVLLVVLCVVCVPLLVLLLCLLVDPVSLVVDVVVHQLVPDPNLVSLLLSLLLLVLLLVLLLCCLVVVPSVPRVDPVNSVVSSVLSVCLVVLLVVLLVVLCVVPVLVVLSSSLVSLLSSLSNVLSVVSSVLSVCCSNPVDVVSSVVNVVSVVVSVVSSLVSNLVSLVVRDPPPSVVVSVVVVCSSVVVVVVSVVVVVVCVVVVVPD

pLDDT: mean 72.51, std 18.05, range [32.5, 94.94]

Secondary structure (DSSP, 8-state):
-PPPPP---------TTSHHHHHHHHHHHHSS----TTS-TT-------THHHHHHH--HHHHHHHHHHHHHHHHHHHH-HHHHHHHHHGGG-HHHHHHHHHH--GGGSHHHHHHHHHHHHHHHHHHHHHHHHHH--HHHHSSHHHHHHHHHHHHHHHHHHHHHHHHHHHHH--HHHHHHHHHHHHHHHHHHHHHHHHHHHHHHHS--HHHHHHHHHHHHHHHHHHHHHHHHHHHHH-SS-HHHHHHHHHHHHHHHHHHHHHHHHHHHHHTT--